Protein AF-A0A7K1SHT7-F1 (afdb_monomer_lite)

Organism: NCBI:txid2682092

Foldseek 3Di:
DDWDDDPVAIKDFDQALQQQFLLLVLQLLVVLQVLVPDPDDPVVSVLVSLLSNCCSGIPDNVRVVPDDSVVSVVVVVSRCNLLPPDPLQPADADCAWPRFGFDPDCLPADPVLLVQVVVVVVVCVVVVHADALSVCLLVNCLSRCVCRVVVDHDDDPVSSVVCSVVNRRGRPSNRSNNSVSRVVVSVVNDPPPDDDDDHDQQDQDDDDPSCRSPSRRHDPDDDDDPPVPPPPPDDDDDD

Structure (mmCIF, N/CA/C/O backbone):
data_AF-A0A7K1SHT7-F1
#
_entry.id   AF-A0A7K1SHT7-F1
#
loop_
_atom_site.group_PDB
_atom_site.id
_atom_site.type_symbol
_atom_site.label_atom_id
_atom_site.label_alt_id
_atom_site.label_comp_id
_atom_site.label_asym_id
_atom_site.label_entity_id
_atom_site.label_seq_id
_atom_site.pdbx_PDB_ins_code
_atom_site.Cartn_x
_atom_site.Cartn_y
_atom_site.Cartn_z
_atom_site.occupancy
_atom_site.B_iso_or_equiv
_atom_site.auth_seq_id
_atom_site.auth_comp_id
_atom_site.auth_asym_id
_atom_site.auth_atom_id
_atom_site.pdbx_PDB_model_num
ATOM 1 N N . MET A 1 1 ? -17.806 -1.394 3.821 1.00 87.75 1 MET A N 1
ATOM 2 C CA . MET A 1 1 ? -17.525 -0.165 4.584 1.00 87.75 1 MET A CA 1
ATOM 3 C C . MET A 1 1 ? -18.623 0.043 5.608 1.00 87.75 1 MET A C 1
ATOM 5 O O . MET A 1 1 ? -19.800 -0.081 5.277 1.00 87.75 1 MET A O 1
ATOM 9 N N . LEU A 1 2 ? -18.254 0.369 6.844 1.00 85.69 2 LEU A N 1
ATOM 10 C CA . LEU A 1 2 ? -19.170 0.682 7.937 1.00 85.69 2 LEU A CA 1
ATOM 11 C C . LEU A 1 2 ? -19.274 2.200 8.085 1.00 85.69 2 LEU A C 1
ATOM 13 O O . LEU A 1 2 ? -18.271 2.876 8.299 1.00 85.69 2 LEU A O 1
ATOM 17 N N . THR A 1 3 ? -20.488 2.740 7.997 1.00 87.88 3 THR A N 1
ATOM 18 C CA . THR A 1 3 ? -20.747 4.155 8.291 1.00 87.88 3 THR A CA 1
ATOM 19 C C . THR A 1 3 ? -21.108 4.321 9.758 1.00 87.88 3 THR A C 1
ATOM 21 O O . THR A 1 3 ? -22.085 3.738 10.232 1.00 87.88 3 THR A O 1
ATOM 24 N N . ILE A 1 4 ? -20.353 5.153 10.464 1.00 84.25 4 ILE A N 1
ATOM 25 C CA . ILE A 1 4 ? -20.610 5.518 11.854 1.00 84.25 4 ILE A CA 1
ATOM 26 C C . ILE A 1 4 ? -21.258 6.892 11.849 1.00 84.25 4 ILE A C 1
ATOM 28 O O . ILE A 1 4 ? -20.755 7.831 11.230 1.00 84.25 4 ILE A O 1
ATOM 32 N N . LYS A 1 5 ? -22.411 6.984 12.510 1.00 84.06 5 LYS A N 1
ATOM 33 C CA . LYS A 1 5 ? -23.173 8.221 12.660 1.00 84.06 5 LYS A CA 1
ATOM 34 C C . LYS A 1 5 ? -23.336 8.505 14.143 1.00 84.06 5 LYS A C 1
ATOM 36 O O . LYS A 1 5 ? -23.998 7.743 14.846 1.00 84.06 5 LYS A O 1
ATOM 41 N N . THR A 1 6 ? -22.729 9.587 14.599 1.00 78.50 6 THR A N 1
ATOM 42 C CA . THR A 1 6 ? -23.003 10.208 15.894 1.00 78.50 6 THR A CA 1
ATOM 43 C C . THR A 1 6 ? -23.812 11.490 15.652 1.00 78.50 6 THR A C 1
ATOM 45 O O . THR A 1 6 ? -23.960 11.901 14.498 1.00 78.50 6 THR A O 1
ATOM 48 N N . PRO A 1 7 ? -24.391 12.117 16.692 1.00 78.12 7 PRO A N 1
ATOM 49 C CA . PRO A 1 7 ? -25.160 13.353 16.527 1.00 78.12 7 PRO A CA 1
ATOM 50 C C . PRO A 1 7 ? -24.379 14.469 15.820 1.00 78.12 7 PRO A C 1
ATOM 52 O O . PRO A 1 7 ? -24.968 15.232 15.059 1.00 78.12 7 PRO A O 1
ATOM 55 N N . ASP A 1 8 ? -23.062 14.510 16.030 1.00 78.00 8 ASP A N 1
ATOM 56 C CA . ASP A 1 8 ? -22.198 15.601 15.574 1.00 78.00 8 ASP A CA 1
ATOM 57 C C . ASP A 1 8 ? -21.309 15.216 14.380 1.00 78.00 8 ASP A C 1
ATOM 59 O O . ASP A 1 8 ? -20.772 16.090 13.700 1.00 78.00 8 ASP A O 1
ATOM 63 N N . VAL A 1 9 ? -21.147 13.916 14.096 1.00 82.25 9 VAL A N 1
ATOM 64 C CA . VAL A 1 9 ? -20.130 13.428 13.157 1.00 82.25 9 VAL A CA 1
ATOM 65 C C . VAL A 1 9 ? -20.606 12.227 12.342 1.00 82.25 9 VAL A C 1
ATOM 67 O O . VAL A 1 9 ? -21.242 11.301 12.848 1.00 82.25 9 VAL A O 1
ATOM 70 N N . THR A 1 10 ? -20.217 12.194 11.066 1.00 86.19 10 THR A N 1
ATOM 71 C CA . THR A 1 10 ? -20.379 11.021 10.202 1.00 86.19 10 THR A CA 1
ATOM 72 C C . THR A 1 10 ? -19.069 10.670 9.514 1.00 86.19 10 THR A C 1
ATOM 74 O O . THR A 1 10 ? -18.519 11.499 8.794 1.00 86.19 10 THR A O 1
ATOM 77 N N . PHE A 1 11 ? -18.598 9.436 9.679 1.00 87.38 11 PHE A N 1
ATOM 78 C CA . PHE A 1 11 ? -17.410 8.936 8.985 1.00 87.38 11 PHE A CA 1
ATOM 79 C C . PHE A 1 11 ? -17.582 7.469 8.591 1.00 87.38 11 PHE A C 1
ATOM 81 O O . PHE A 1 11 ? -18.504 6.782 9.039 1.00 87.38 11 PHE A O 1
ATOM 88 N N . THR A 1 12 ? -16.707 6.994 7.709 1.00 89.44 12 THR A N 1
ATOM 89 C CA . THR A 1 12 ? -16.695 5.602 7.250 1.00 89.44 12 THR A CA 1
ATOM 90 C C . THR A 1 12 ? -15.396 4.922 7.635 1.00 89.44 12 THR A C 1
ATOM 92 O O . THR A 1 12 ? -14.348 5.564 7.659 1.00 89.44 12 THR A O 1
ATOM 95 N N . VAL A 1 13 ? -15.483 3.631 7.947 1.00 90.38 13 VAL A N 1
ATOM 96 C CA . VAL A 1 13 ? -14.332 2.761 8.203 1.00 90.38 13 VAL A CA 1
ATOM 97 C C . VAL A 1 13 ? -14.434 1.487 7.356 1.00 90.38 13 VAL A C 1
ATOM 99 O O . VAL A 1 13 ? -15.549 1.023 7.080 1.00 90.38 13 VAL A O 1
ATOM 102 N N . PRO A 1 14 ? -13.305 0.898 6.937 1.00 90.81 14 PRO A N 1
ATOM 103 C CA . PRO A 1 14 ? -13.277 -0.401 6.282 1.00 90.81 14 PRO A CA 1
ATOM 104 C C . PRO A 1 14 ? -13.876 -1.502 7.160 1.00 90.81 14 PRO A C 1
ATOM 106 O O . PRO A 1 14 ? -13.732 -1.491 8.382 1.00 90.81 14 PRO A O 1
ATOM 109 N N . THR A 1 15 ? -14.538 -2.468 6.529 1.00 89.75 15 THR A N 1
ATOM 110 C CA . THR A 1 15 ? -15.054 -3.689 7.175 1.00 89.75 15 THR A CA 1
ATOM 111 C C . THR A 1 15 ? -14.266 -4.940 6.806 1.00 89.75 15 THR A C 1
ATOM 113 O O . THR A 1 15 ? -14.398 -5.968 7.469 1.00 89.75 15 THR A O 1
ATOM 116 N N . GLU A 1 16 ? -13.442 -4.856 5.765 1.00 91.88 16 GLU A N 1
ATOM 117 C CA . GLU A 1 16 ? -12.652 -5.958 5.227 1.00 91.88 16 GLU A CA 1
ATOM 118 C C . GLU A 1 16 ? -11.349 -5.453 4.588 1.00 91.88 16 GLU A C 1
ATOM 120 O O . GLU A 1 16 ? -11.219 -4.279 4.248 1.00 91.88 16 GLU A O 1
ATOM 125 N N . TRP A 1 17 ? -10.367 -6.344 4.415 1.00 90.06 17 TRP A N 1
ATOM 126 C CA . TRP A 1 17 ? -9.058 -5.995 3.844 1.00 90.06 17 TRP A CA 1
ATOM 127 C C . TRP A 1 17 ? -9.089 -5.438 2.413 1.00 90.06 17 TRP A C 1
ATOM 129 O O . TRP A 1 17 ? -8.292 -4.539 2.152 1.00 90.06 17 TRP A O 1
ATOM 139 N N . PRO A 1 18 ? -9.975 -5.891 1.502 1.00 92.19 18 PRO A N 1
ATOM 140 C CA . PRO A 1 18 ? -10.111 -5.283 0.175 1.00 92.19 18 PRO A CA 1
ATOM 141 C C . PRO A 1 18 ? -10.493 -3.798 0.184 1.00 92.19 18 PRO A C 1
ATOM 143 O O . PRO A 1 18 ? -10.273 -3.102 -0.799 1.00 92.19 18 PRO A O 1
ATOM 146 N N . GLU A 1 19 ? -11.038 -3.288 1.288 1.00 92.94 19 GLU A N 1
ATOM 147 C CA . GLU A 1 19 ? -11.398 -1.873 1.431 1.00 92.94 19 GLU A CA 1
ATOM 148 C C . GLU A 1 19 ? -10.259 -1.020 2.007 1.00 92.94 19 GLU A C 1
ATOM 150 O O . GLU A 1 19 ? -10.340 0.207 1.991 1.00 92.94 19 GLU A O 1
ATOM 155 N N . VAL A 1 20 ? -9.205 -1.648 2.539 1.00 91.31 20 VAL A N 1
ATOM 156 C CA . VAL A 1 20 ? -8.051 -0.942 3.103 1.00 91.31 20 VAL A CA 1
ATOM 157 C C . VAL A 1 20 ? -7.122 -0.525 1.972 1.00 91.31 20 VAL A C 1
ATOM 159 O O . VAL A 1 20 ? -6.635 -1.361 1.210 1.00 91.31 20 VAL A O 1
ATOM 162 N N . THR A 1 21 ? -6.833 0.768 1.886 1.00 94.31 21 THR A N 1
ATOM 163 C CA . THR A 1 21 ? -5.900 1.295 0.883 1.00 94.31 21 THR A CA 1
ATOM 164 C C . THR A 1 21 ? -4.445 1.005 1.252 1.00 94.31 21 THR A C 1
ATOM 166 O O . THR A 1 21 ? -4.096 0.832 2.426 1.00 94.31 21 THR A O 1
ATOM 169 N N . LEU A 1 22 ? -3.562 0.986 0.252 1.00 92.56 22 LEU A N 1
ATOM 170 C CA . LEU A 1 22 ? -2.128 0.792 0.449 1.00 92.56 22 LEU A CA 1
ATOM 171 C C . LEU A 1 22 ? -1.538 1.858 1.383 1.00 92.56 22 LEU A C 1
ATOM 173 O O . LEU A 1 22 ? -0.749 1.528 2.267 1.00 92.56 22 LEU A O 1
ATOM 177 N N . LYS A 1 23 ? -1.964 3.117 1.241 1.00 92.94 23 LYS A N 1
ATOM 178 C CA . LYS A 1 23 ? -1.559 4.204 2.139 1.00 92.94 23 LYS A CA 1
ATOM 179 C C . LYS A 1 23 ? -1.935 3.930 3.586 1.00 92.94 23 LYS A C 1
ATOM 181 O O . LYS A 1 23 ? -1.079 3.992 4.463 1.00 92.94 23 LYS A O 1
ATOM 186 N N . GLN A 1 24 ? -3.199 3.582 3.829 1.00 91.44 24 GLN A N 1
ATOM 187 C CA . GLN A 1 24 ? -3.679 3.272 5.174 1.00 91.44 24 GLN A CA 1
ATOM 188 C C . GLN A 1 24 ? -2.896 2.107 5.781 1.00 91.44 24 GLN A C 1
ATOM 190 O O . GLN A 1 24 ? -2.515 2.152 6.947 1.00 91.44 24 GLN A O 1
ATOM 195 N N . PHE A 1 25 ? -2.589 1.082 4.985 1.00 89.62 25 PHE A N 1
ATOM 196 C CA . PHE A 1 25 ? -1.751 -0.027 5.426 1.00 89.62 25 PHE A CA 1
ATOM 197 C C . PHE A 1 25 ? -0.333 0.421 5.826 1.00 89.62 25 PHE A C 1
ATOM 199 O O . PHE A 1 25 ? 0.152 0.049 6.899 1.00 89.62 25 PHE A O 1
ATOM 206 N N . ILE A 1 26 ? 0.328 1.241 5.003 1.00 87.56 26 ILE A N 1
ATOM 207 C CA . ILE A 1 26 ? 1.676 1.760 5.286 1.00 87.56 26 ILE A CA 1
ATOM 208 C C . ILE A 1 26 ? 1.662 2.633 6.548 1.00 87.56 26 ILE A C 1
ATOM 210 O O . ILE A 1 26 ? 2.491 2.438 7.443 1.00 87.56 26 ILE A O 1
ATOM 214 N N . ASP A 1 27 ? 0.683 3.527 6.677 1.00 86.56 27 ASP A N 1
ATOM 215 C CA . ASP A 1 27 ? 0.527 4.405 7.835 1.00 86.56 27 ASP A CA 1
ATOM 216 C C . ASP A 1 27 ? 0.304 3.611 9.127 1.00 86.56 27 ASP A C 1
ATOM 218 O O . ASP A 1 27 ? 0.967 3.882 10.134 1.00 86.56 27 ASP A O 1
ATOM 222 N N . LEU A 1 28 ? -0.546 2.578 9.096 1.00 83.94 28 LEU A N 1
ATOM 223 C CA . LEU A 1 28 ? -0.736 1.672 10.231 1.00 83.94 28 LEU A CA 1
ATOM 224 C C . LEU A 1 28 ? 0.572 0.979 10.628 1.00 83.94 28 LEU A C 1
ATOM 226 O O . LEU A 1 28 ? 0.912 0.957 11.812 1.00 83.94 28 LEU A O 1
ATOM 230 N N . SER A 1 29 ? 1.326 0.463 9.651 1.00 77.75 29 SER A N 1
ATOM 231 C CA . SER A 1 29 ? 2.584 -0.255 9.901 1.00 77.75 29 SER A CA 1
ATOM 232 C C . SER A 1 29 ? 3.662 0.639 10.533 1.00 77.75 29 SER A C 1
ATOM 234 O O . SER A 1 29 ? 4.384 0.226 11.447 1.00 77.75 29 SER A O 1
ATOM 236 N N . SER A 1 30 ? 3.743 1.900 10.098 1.00 76.75 30 SER A N 1
ATOM 237 C CA . SER A 1 30 ? 4.719 2.861 10.612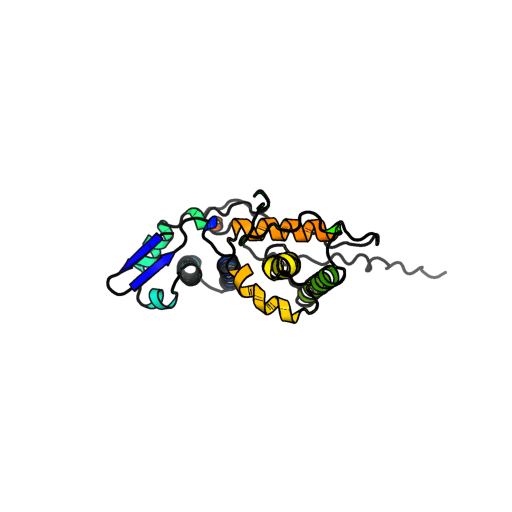 1.00 76.75 30 SER A CA 1
ATOM 238 C C . SER A 1 30 ? 4.382 3.309 12.039 1.00 76.75 30 SER A C 1
ATOM 240 O O . SER A 1 30 ? 5.268 3.409 12.894 1.00 76.75 30 SER A O 1
ATOM 242 N N . ARG A 1 31 ? 3.094 3.537 12.331 1.00 77.25 31 ARG A N 1
ATOM 243 C CA . ARG A 1 31 ? 2.607 3.948 13.655 1.00 77.25 31 ARG A CA 1
ATOM 244 C C . ARG A 1 31 ? 2.699 2.810 14.670 1.00 77.25 31 ARG A C 1
ATOM 246 O O . ARG A 1 31 ? 3.155 3.037 15.793 1.00 77.25 31 ARG A O 1
ATOM 253 N N . SER A 1 32 ? 2.389 1.574 14.266 1.00 70.81 32 SER A N 1
ATOM 254 C CA . SER A 1 32 ? 2.533 0.403 15.139 1.00 70.81 32 SER A CA 1
ATOM 255 C C . SER A 1 32 ? 3.988 0.167 15.547 1.00 70.81 32 SER A C 1
ATOM 257 O O . SER A 1 32 ? 4.258 -0.125 16.712 1.00 70.81 32 SER A O 1
ATOM 259 N N . ALA A 1 33 ? 4.945 0.350 14.629 1.00 67.06 33 ALA A N 1
ATOM 260 C CA . ALA A 1 33 ? 6.369 0.220 14.941 1.00 67.06 33 ALA A CA 1
ATOM 261 C C . ALA A 1 33 ? 6.837 1.248 15.990 1.00 67.06 33 ALA A C 1
ATOM 263 O O . ALA A 1 33 ? 7.633 0.911 16.867 1.00 67.06 33 ALA A O 1
ATOM 264 N N . LYS A 1 34 ? 6.310 2.480 15.947 1.00 68.31 34 LYS A N 1
ATOM 265 C CA . LYS A 1 34 ? 6.619 3.533 16.930 1.00 68.31 34 LYS A CA 1
ATOM 266 C C . LYS A 1 34 ? 6.070 3.206 18.320 1.00 68.31 34 LYS A C 1
ATOM 268 O O . LYS A 1 34 ? 6.790 3.370 19.300 1.00 68.31 34 LYS A O 1
ATOM 273 N N . LEU A 1 35 ? 4.837 2.699 18.408 1.00 66.50 35 LEU A N 1
ATOM 274 C CA . LEU A 1 35 ? 4.224 2.317 19.687 1.00 66.50 35 LEU A CA 1
ATOM 275 C C . LEU A 1 35 ? 4.957 1.162 20.377 1.00 66.50 35 LEU A C 1
ATOM 277 O O . LEU A 1 35 ? 5.130 1.188 21.592 1.00 66.50 35 LEU A O 1
ATOM 281 N N . VAL A 1 36 ? 5.430 0.166 19.624 1.00 64.69 36 VAL A N 1
ATOM 282 C CA . VAL A 1 36 ? 6.189 -0.968 20.188 1.00 64.69 36 VAL A CA 1
ATOM 283 C C . VAL A 1 36 ? 7.509 -0.523 20.829 1.00 64.69 36 VAL A C 1
ATOM 285 O O . VAL A 1 36 ? 8.000 -1.188 21.738 1.00 64.69 36 VAL A O 1
ATOM 288 N N . ASN A 1 37 ? 8.068 0.602 20.383 1.00 62.75 37 ASN A N 1
ATOM 289 C CA . ASN A 1 37 ? 9.301 1.171 20.923 1.00 62.75 37 ASN A CA 1
ATOM 290 C C . ASN A 1 37 ? 9.060 2.175 22.068 1.00 62.75 37 ASN A C 1
ATOM 292 O O . ASN A 1 37 ? 10.014 2.802 22.519 1.00 62.75 37 ASN A O 1
ATOM 296 N N . SER A 1 38 ? 7.812 2.355 22.514 1.00 65.62 38 SER A N 1
ATOM 297 C CA . SER A 1 38 ? 7.454 3.281 23.596 1.00 65.62 38 SER A CA 1
ATOM 298 C C . SER A 1 38 ? 7.356 2.577 24.956 1.00 65.62 38 SER A C 1
ATOM 300 O O . SER A 1 38 ? 6.915 1.431 25.029 1.00 65.62 38 SER A O 1
ATOM 302 N N . ASP A 1 39 ? 7.711 3.279 26.038 1.00 65.38 39 ASP A N 1
ATOM 303 C CA . ASP A 1 39 ? 7.693 2.783 27.432 1.00 65.38 39 ASP A CA 1
ATOM 304 C C . ASP A 1 39 ? 6.273 2.671 28.038 1.00 65.38 39 ASP A C 1
ATOM 306 O O . ASP A 1 39 ? 6.065 2.855 29.238 1.00 65.38 39 ASP A O 1
ATOM 310 N N . LEU A 1 40 ? 5.253 2.414 27.217 1.00 68.06 40 LEU A N 1
ATOM 311 C CA . LEU A 1 40 ? 3.864 2.345 27.668 1.00 68.06 40 LEU A CA 1
ATOM 312 C C . LEU A 1 40 ? 3.550 1.002 28.348 1.00 68.06 40 LEU A C 1
ATOM 314 O O . LEU A 1 40 ? 4.036 -0.058 27.956 1.00 68.06 40 LEU A O 1
ATOM 318 N N . ASN A 1 41 ? 2.658 1.033 29.341 1.00 71.00 41 ASN A N 1
ATOM 319 C CA . ASN A 1 41 ? 2.126 -0.183 29.962 1.00 71.00 41 ASN A CA 1
ATOM 320 C C . ASN A 1 41 ? 1.203 -0.943 28.989 1.00 71.00 41 ASN A C 1
ATOM 322 O O . ASN A 1 41 ? 0.519 -0.332 28.170 1.00 71.00 41 ASN A O 1
ATOM 326 N N . GLU A 1 42 ? 1.099 -2.272 29.111 1.00 64.81 42 GLU A N 1
ATOM 327 C CA . GLU A 1 42 ? 0.346 -3.132 28.171 1.00 64.81 42 GLU A CA 1
ATOM 328 C C . GLU A 1 42 ? -1.117 -2.707 27.938 1.00 64.81 42 GLU A C 1
ATOM 330 O O . GLU A 1 42 ? -1.632 -2.827 26.827 1.00 64.81 42 GLU A O 1
ATOM 335 N N . THR A 1 43 ? -1.794 -2.194 28.968 1.00 64.94 43 THR A N 1
ATOM 336 C CA . THR A 1 43 ? -3.173 -1.690 28.865 1.00 64.94 43 THR A CA 1
ATOM 337 C C . THR A 1 43 ? -3.259 -0.376 28.088 1.00 64.94 43 THR A C 1
ATOM 339 O O . THR A 1 43 ? -4.183 -0.194 27.300 1.00 64.94 43 THR A O 1
ATOM 342 N N . GLN A 1 44 ? -2.270 0.504 28.252 1.00 66.12 44 GLN A N 1
ATOM 343 C CA . GLN A 1 44 ? -2.169 1.779 27.535 1.00 66.12 44 GLN A CA 1
ATOM 344 C C . GLN A 1 44 ? -1.759 1.576 26.073 1.00 66.12 44 GLN A C 1
ATOM 346 O O . GLN A 1 44 ? -2.235 2.295 25.197 1.00 66.12 44 GLN A O 1
ATOM 351 N N . ILE A 1 45 ? -0.932 0.562 25.795 1.00 66.50 45 ILE A N 1
ATOM 352 C CA . ILE A 1 45 ? -0.581 0.158 24.426 1.00 66.50 45 ILE A CA 1
ATOM 353 C C . ILE A 1 45 ? -1.842 -0.271 23.668 1.00 66.50 45 ILE A C 1
ATOM 355 O O . ILE A 1 45 ? -2.036 0.137 22.526 1.00 66.50 45 ILE A O 1
ATOM 359 N N . GLY A 1 46 ? -2.720 -1.053 24.308 1.00 66.75 46 GLY A N 1
ATOM 360 C CA . GLY A 1 46 ? -3.971 -1.511 23.701 1.00 66.75 46 GLY A CA 1
ATOM 361 C C . GLY A 1 46 ? -4.892 -0.360 23.291 1.00 66.75 46 GLY A C 1
ATOM 362 O O . GLY A 1 46 ? -5.315 -0.301 22.139 1.00 66.75 46 GLY A O 1
ATOM 363 N N . SER A 1 47 ? -5.164 0.580 24.200 1.00 69.06 47 SER A N 1
ATOM 364 C CA . SER A 1 47 ? -6.039 1.727 23.914 1.00 69.06 47 SER A CA 1
ATOM 365 C C . SER A 1 47 ? -5.427 2.710 22.910 1.00 69.06 47 SER A C 1
ATOM 367 O O . SER A 1 47 ? -6.120 3.192 22.019 1.00 69.06 47 SER A O 1
ATOM 369 N N . ALA A 1 48 ? -4.121 2.984 23.007 1.00 71.12 48 ALA A N 1
ATOM 370 C CA . ALA A 1 48 ? -3.434 3.869 22.066 1.00 71.12 48 ALA A CA 1
ATOM 371 C C . ALA A 1 48 ? -3.429 3.286 20.648 1.00 71.12 48 ALA A C 1
ATOM 373 O O . ALA A 1 48 ? -3.639 4.007 19.673 1.00 71.12 48 ALA A O 1
ATOM 374 N N . TYR A 1 49 ? -3.238 1.971 20.536 1.00 74.69 49 TYR A N 1
ATOM 375 C CA . TYR A 1 49 ? -3.253 1.285 19.256 1.00 74.69 49 TYR A CA 1
ATOM 376 C C . TYR A 1 49 ? -4.635 1.331 18.589 1.00 74.69 49 TYR A C 1
ATOM 378 O O . TYR A 1 49 ? -4.747 1.654 17.408 1.00 74.69 49 TYR A O 1
ATOM 386 N N . LYS A 1 50 ? -5.690 1.077 19.368 1.00 78.06 50 LYS A N 1
ATOM 387 C CA . LYS A 1 50 ? -7.086 1.177 18.932 1.00 78.06 50 LYS A CA 1
ATOM 388 C C . LYS A 1 50 ? -7.401 2.539 18.299 1.00 78.06 50 LYS A C 1
ATOM 390 O O . LYS A 1 50 ? -7.869 2.609 17.163 1.00 78.06 50 LYS A O 1
ATOM 395 N N . ARG A 1 51 ? -7.061 3.618 19.005 1.00 79.44 51 ARG A N 1
ATOM 396 C CA . ARG A 1 51 ? -7.283 4.988 18.533 1.00 79.44 51 ARG A CA 1
ATOM 397 C C . ARG A 1 51 ? -6.490 5.304 17.265 1.00 79.44 51 ARG A C 1
ATOM 399 O O . ARG A 1 51 ? -7.054 5.820 16.308 1.00 79.44 51 ARG A O 1
ATOM 406 N N . GLN A 1 52 ? -5.211 4.927 17.214 1.00 82.31 52 GLN A N 1
ATOM 407 C CA . GLN A 1 52 ? -4.389 5.123 16.015 1.00 82.31 52 GLN A CA 1
ATOM 408 C C . GLN A 1 52 ? -4.916 4.351 14.805 1.00 82.31 52 GLN A C 1
ATOM 410 O O . GLN A 1 52 ? -4.842 4.857 13.687 1.00 82.31 52 GLN A O 1
ATOM 415 N N . ALA A 1 53 ? -5.443 3.142 15.015 1.00 83.06 53 ALA A N 1
ATOM 416 C CA . ALA A 1 53 ? -6.032 2.364 13.939 1.00 83.06 53 ALA A CA 1
ATOM 417 C C . ALA A 1 53 ? -7.251 3.078 13.345 1.00 83.06 53 ALA A C 1
ATOM 419 O O . ALA A 1 53 ? -7.352 3.201 12.127 1.00 83.06 53 ALA A O 1
ATOM 420 N N . LEU A 1 54 ? -8.129 3.617 14.196 1.00 85.19 54 LEU A N 1
ATOM 421 C CA . LEU A 1 54 ? -9.269 4.420 13.756 1.00 85.19 54 LEU A CA 1
ATOM 422 C C . LEU A 1 54 ? -8.837 5.696 13.033 1.00 85.19 54 LEU A C 1
ATOM 424 O O . LEU A 1 54 ? -9.386 5.987 11.979 1.00 85.19 54 LEU A O 1
ATOM 428 N N . GLU A 1 55 ? -7.837 6.421 13.540 1.00 87.38 55 GLU A N 1
ATOM 429 C CA . GLU A 1 55 ? -7.328 7.646 12.901 1.00 87.38 55 GLU A CA 1
ATOM 430 C C . GLU A 1 55 ? -6.834 7.429 11.472 1.00 87.38 55 GLU A C 1
ATOM 432 O O . GLU A 1 55 ? -6.955 8.325 10.641 1.00 87.38 55 GLU A O 1
ATOM 437 N N . VAL A 1 56 ? -6.262 6.259 11.185 1.00 87.12 56 VAL A N 1
ATOM 438 C CA . VAL A 1 56 ? -5.779 5.928 9.840 1.00 87.12 56 VAL A CA 1
ATOM 439 C C . VAL A 1 56 ? -6.906 5.388 8.958 1.00 87.12 56 VAL A C 1
ATOM 441 O O . VAL A 1 56 ? -6.971 5.693 7.769 1.00 87.12 56 VAL A O 1
ATOM 444 N N . LEU A 1 57 ? -7.791 4.565 9.519 1.00 87.75 57 LEU A N 1
ATOM 445 C CA . LEU A 1 57 ? -8.831 3.871 8.760 1.00 87.75 57 LEU A CA 1
ATOM 446 C C . LEU A 1 57 ? -10.071 4.729 8.498 1.00 87.75 57 LEU A C 1
ATOM 448 O O . LEU A 1 57 ? -10.792 4.469 7.535 1.00 87.75 57 LEU A O 1
ATOM 452 N N . ALA A 1 58 ? -10.337 5.729 9.335 1.00 86.94 58 ALA A N 1
ATOM 453 C CA . ALA A 1 58 ? -11.468 6.623 9.157 1.00 86.94 58 ALA A CA 1
ATOM 454 C C . ALA A 1 58 ? -11.292 7.502 7.916 1.00 86.94 58 ALA A C 1
ATOM 456 O O . ALA A 1 58 ? -10.219 8.039 7.651 1.00 86.94 58 ALA A O 1
ATOM 457 N N . SER A 1 59 ? -12.389 7.708 7.188 1.00 84.94 59 SER A N 1
ATOM 458 C CA . SER A 1 59 ? -12.429 8.655 6.069 1.00 84.94 59 SER A CA 1
ATOM 459 C C . SER A 1 59 ? -12.170 10.106 6.491 1.00 84.94 59 SER A C 1
ATOM 461 O O . SER A 1 59 ? -11.732 10.908 5.674 1.00 84.94 59 SER A O 1
ATOM 463 N N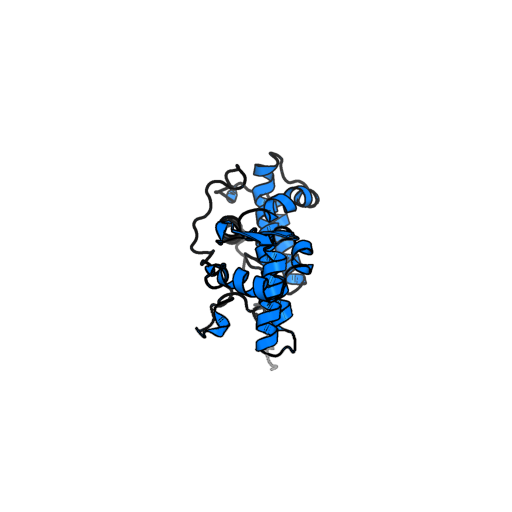 . ASP A 1 60 ? -12.464 10.446 7.749 1.00 83.50 60 ASP A N 1
ATOM 464 C CA . ASP A 1 60 ? -12.165 11.743 8.353 1.00 83.50 60 ASP A CA 1
ATOM 465 C C . ASP A 1 60 ? -11.545 11.521 9.740 1.00 83.50 60 ASP A C 1
ATOM 467 O O . ASP A 1 60 ? -12.180 10.977 10.644 1.00 83.50 60 ASP A O 1
ATOM 471 N N . ALA A 1 61 ? -10.285 11.924 9.901 1.00 79.88 61 ALA A N 1
ATOM 472 C CA . ALA A 1 61 ? -9.569 11.807 11.167 1.00 79.88 61 ALA A CA 1
ATOM 473 C C . ALA A 1 61 ? -9.968 12.903 12.172 1.00 79.88 61 ALA A C 1
ATOM 475 O O . ALA A 1 61 ? -9.908 12.681 13.379 1.00 79.88 61 ALA A O 1
ATOM 476 N N . ASN A 1 62 ? -10.407 14.076 11.703 1.00 80.69 62 ASN A N 1
ATOM 477 C CA . ASN A 1 62 ? -10.790 15.190 12.579 1.00 80.69 62 ASN A CA 1
ATOM 478 C C . ASN A 1 62 ? -12.130 14.917 13.265 1.00 80.69 62 ASN A C 1
ATOM 480 O O . ASN A 1 62 ? -12.324 15.260 14.431 1.00 80.69 62 ASN A O 1
ATOM 484 N N . ALA A 1 63 ? -13.017 14.230 12.551 1.00 77.56 63 ALA A N 1
ATOM 485 C CA . ALA A 1 63 ? -14.249 13.645 13.057 1.00 77.56 63 ALA A CA 1
ATOM 486 C C . ALA A 1 63 ? -14.043 12.841 14.359 1.00 77.56 63 ALA A C 1
ATOM 488 O O . ALA A 1 63 ? -14.852 12.942 15.281 1.00 77.56 63 ALA A O 1
ATOM 489 N N . LEU A 1 64 ? -12.934 12.104 14.486 1.00 74.38 64 LEU A N 1
ATOM 490 C CA . LEU A 1 64 ? -12.642 11.277 15.664 1.00 74.38 64 LEU A CA 1
ATOM 491 C C . LEU A 1 64 ? -12.333 12.085 16.930 1.00 74.38 64 LEU A C 1
ATOM 493 O O . LEU A 1 64 ? -12.481 11.562 18.030 1.00 74.38 64 LEU A O 1
ATOM 497 N N . ILE A 1 65 ? -11.954 13.363 16.816 1.00 77.19 65 ILE A N 1
ATOM 498 C CA . ILE A 1 65 ? -11.697 14.229 17.982 1.00 77.19 65 ILE A CA 1
ATOM 499 C C . ILE A 1 65 ? -12.971 14.399 18.823 1.00 77.19 65 ILE A C 1
ATOM 501 O O . ILE A 1 65 ? -12.896 14.534 20.043 1.00 77.19 65 ILE A O 1
ATOM 505 N N . GLN A 1 66 ? -14.134 14.376 18.171 1.00 73.88 66 GLN A N 1
ATOM 506 C CA . GLN A 1 66 ? -15.440 14.585 18.798 1.00 73.88 66 GLN A CA 1
ATOM 507 C C . GLN A 1 66 ? -16.112 13.270 19.227 1.00 73.88 66 GLN A C 1
ATOM 509 O O . GLN A 1 66 ? -17.157 13.288 19.877 1.00 73.88 66 GLN A O 1
ATOM 514 N N . VAL A 1 67 ? -15.533 12.118 18.876 1.00 73.56 67 VAL A N 1
ATOM 515 C CA . VAL A 1 67 ? -16.086 10.803 19.212 1.00 73.56 67 VAL A CA 1
ATOM 516 C C . VAL A 1 67 ? -15.760 10.461 20.669 1.00 73.56 67 VAL A C 1
ATOM 518 O O . VAL A 1 67 ? -14.627 10.590 21.128 1.00 73.56 67 VAL A O 1
ATOM 521 N N . MET A 1 68 ? -16.771 10.022 21.423 1.00 69.50 68 MET A N 1
ATOM 522 C CA . MET A 1 68 ? -16.593 9.569 22.806 1.00 69.50 68 MET A CA 1
ATOM 523 C C . MET A 1 68 ? -15.851 8.225 22.856 1.00 69.50 68 MET A C 1
ATOM 525 O O . MET A 1 68 ? -16.141 7.334 22.061 1.00 69.50 68 MET A O 1
ATOM 529 N N . ALA A 1 69 ? -14.988 8.033 23.861 1.00 68.88 69 ALA A N 1
ATOM 530 C CA . ALA A 1 69 ? -14.145 6.837 24.013 1.00 68.88 69 ALA A CA 1
ATOM 531 C C . ALA A 1 69 ? -14.904 5.490 23.946 1.00 68.88 69 ALA A C 1
ATOM 533 O O . ALA A 1 69 ? -14.369 4.515 23.434 1.00 68.88 69 ALA A O 1
ATOM 534 N N . GLY A 1 70 ? -16.165 5.425 24.396 1.00 68.00 70 GLY A N 1
ATOM 535 C CA . GLY A 1 70 ? -16.970 4.194 24.310 1.00 68.00 70 GLY A CA 1
ATOM 536 C C . GLY A 1 70 ? -17.376 3.799 22.882 1.00 68.00 70 GLY A C 1
ATOM 537 O O . GLY A 1 70 ? -17.502 2.618 22.583 1.00 68.00 70 GLY A O 1
ATOM 538 N N . ILE A 1 71 ? -17.527 4.772 21.978 1.00 76.94 71 ILE A N 1
ATOM 539 C CA . ILE A 1 71 ? -17.883 4.520 20.572 1.00 76.94 71 ILE A CA 1
ATOM 540 C C . ILE A 1 71 ? -16.662 4.007 19.798 1.00 76.94 71 ILE A C 1
ATOM 542 O O . ILE A 1 71 ? -16.811 3.216 18.865 1.00 76.94 71 ILE A O 1
ATOM 546 N N . GLU A 1 72 ? -15.453 4.426 20.187 1.00 76.25 72 GLU A N 1
ATOM 547 C CA . GLU A 1 72 ? -14.199 3.923 19.611 1.00 76.25 72 GLU A CA 1
ATOM 548 C C . GLU A 1 72 ? -14.067 2.408 19.838 1.00 76.25 72 GLU A C 1
ATOM 550 O O . GLU A 1 72 ? -13.793 1.665 18.89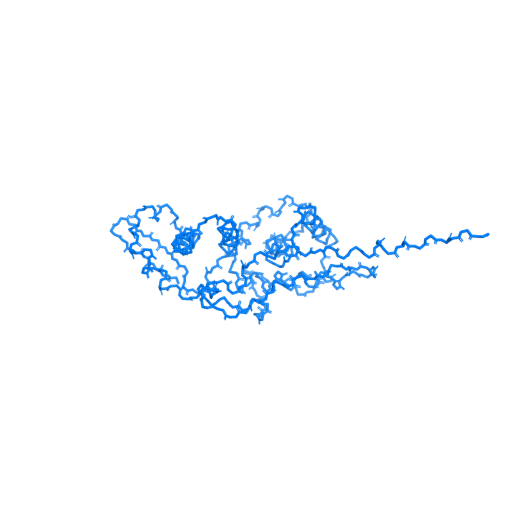4 1.00 76.25 72 GLU A O 1
ATOM 555 N N . ASP A 1 73 ? -14.334 1.942 21.063 1.00 76.38 73 ASP A N 1
ATOM 556 C CA . ASP A 1 73 ? -14.285 0.519 21.410 1.00 76.38 73 ASP A CA 1
ATOM 557 C C . ASP A 1 73 ? -15.330 -0.298 20.635 1.00 76.38 73 ASP A C 1
ATOM 559 O O . ASP A 1 73 ? -14.966 -1.274 19.973 1.00 76.38 73 ASP A O 1
ATOM 563 N N . ASP A 1 74 ? -16.590 0.150 20.616 1.00 81.00 74 ASP A N 1
ATOM 564 C CA . ASP A 1 74 ? -17.672 -0.504 19.864 1.00 81.00 74 ASP A CA 1
ATOM 565 C C . ASP A 1 74 ? -17.377 -0.583 18.359 1.00 81.00 74 ASP A C 1
ATOM 567 O O . ASP A 1 74 ? -17.736 -1.549 17.679 1.00 81.00 74 ASP A O 1
ATOM 571 N N . THR A 1 75 ? -16.733 0.450 17.813 1.00 80.88 75 THR A N 1
ATOM 572 C CA . THR A 1 75 ? -16.360 0.499 16.397 1.00 80.88 75 THR A CA 1
ATOM 573 C C . THR A 1 75 ? -15.280 -0.526 16.081 1.00 80.88 75 THR A C 1
ATOM 575 O O . THR A 1 75 ? -15.346 -1.214 15.064 1.00 80.88 75 THR A O 1
ATOM 578 N N . ILE A 1 76 ? -14.286 -0.650 16.953 1.00 80.00 76 ILE A N 1
ATOM 579 C CA . ILE A 1 76 ? -13.166 -1.571 16.767 1.00 80.00 76 ILE A CA 1
ATOM 580 C C . ILE A 1 76 ? -13.603 -3.020 16.909 1.00 80.00 76 ILE A C 1
ATOM 582 O O . ILE A 1 76 ? -13.151 -3.868 16.138 1.00 80.00 76 ILE A O 1
ATOM 586 N N . ASP A 1 77 ? -14.536 -3.301 17.813 1.00 80.31 77 ASP A N 1
ATOM 587 C CA . ASP A 1 77 ? -15.123 -4.633 17.950 1.00 80.31 77 ASP A CA 1
ATOM 588 C C . ASP A 1 77 ? -15.897 -5.054 16.684 1.00 80.31 77 ASP A C 1
ATOM 590 O O . ASP A 1 77 ? -15.990 -6.242 16.367 1.00 80.31 77 ASP A O 1
ATOM 594 N N . ARG A 1 78 ? -16.377 -4.086 15.890 1.00 82.06 78 ARG A N 1
ATOM 595 C CA . ARG A 1 78 ? -16.982 -4.309 14.563 1.00 82.06 78 ARG A CA 1
ATOM 596 C C . ARG A 1 78 ? -15.969 -4.428 13.421 1.00 82.06 78 ARG A C 1
ATOM 598 O O . ARG A 1 78 ? -16.382 -4.659 12.286 1.00 82.06 78 ARG A O 1
ATOM 605 N N . MET A 1 79 ? -14.667 -4.330 13.695 1.00 80.50 79 MET A N 1
ATOM 606 C CA . MET A 1 79 ? -13.581 -4.496 12.719 1.00 80.50 79 MET A CA 1
ATOM 607 C C . MET A 1 79 ? -12.729 -5.748 13.007 1.00 80.50 79 MET A C 1
ATOM 609 O O . MET A 1 79 ? -11.504 -5.660 13.142 1.00 80.50 79 MET A O 1
ATOM 613 N N . PRO A 1 80 ? -13.331 -6.955 13.072 1.00 81.69 80 PRO A N 1
ATOM 614 C CA . PRO A 1 80 ? -12.596 -8.175 13.400 1.00 81.69 80 PRO A CA 1
ATOM 615 C C . PRO A 1 80 ? -11.532 -8.526 12.351 1.00 81.69 80 PRO A C 1
ATOM 617 O O . PRO A 1 80 ? -10.554 -9.199 12.684 1.00 81.69 80 PRO A O 1
ATOM 620 N N . PHE A 1 81 ? -11.678 -8.051 11.108 1.00 82.44 81 PHE A N 1
ATOM 621 C CA . PHE A 1 81 ? -10.735 -8.307 10.016 1.00 82.44 81 PHE A CA 1
ATOM 622 C C . PHE A 1 81 ? -9.311 -7.827 10.339 1.00 82.44 81 PHE A C 1
ATOM 624 O O . PHE A 1 81 ? -8.350 -8.484 9.943 1.00 82.44 81 PHE A O 1
ATOM 631 N N . LEU A 1 82 ? -9.155 -6.758 11.130 1.00 77.88 82 LEU A N 1
ATOM 632 C CA . LEU A 1 82 ? -7.843 -6.255 11.553 1.00 77.88 82 LEU A CA 1
ATOM 633 C C . LEU A 1 82 ? -7.048 -7.299 12.344 1.00 77.88 82 LEU A C 1
ATOM 635 O O . LEU A 1 82 ? -5.826 -7.341 12.260 1.00 77.88 82 LEU A O 1
ATOM 639 N N . SER A 1 83 ? -7.738 -8.184 13.069 1.00 74.94 83 SER A N 1
ATOM 640 C CA . SER A 1 83 ? -7.109 -9.272 13.824 1.00 74.94 83 SER A CA 1
ATOM 641 C C . SER A 1 83 ? -6.722 -10.488 12.975 1.00 74.94 83 SER A C 1
ATOM 643 O O . SER A 1 83 ? -6.065 -11.407 13.465 1.00 74.94 83 SER A O 1
ATOM 645 N N . GLN A 1 84 ? -7.140 -10.524 11.710 1.00 78.06 84 GLN A N 1
ATOM 646 C CA . GLN A 1 84 ? -6.923 -11.644 10.798 1.00 78.06 84 GLN A CA 1
ATOM 647 C C . GLN A 1 84 ? -6.435 -11.120 9.440 1.00 78.06 84 GLN A C 1
ATOM 649 O O . GLN A 1 84 ? -7.189 -11.146 8.466 1.00 78.06 84 GLN A O 1
ATOM 654 N N . PRO A 1 85 ? -5.189 -10.612 9.354 1.00 78.75 85 PRO A N 1
ATOM 655 C CA . PRO A 1 85 ? -4.611 -10.229 8.074 1.00 78.75 85 PRO A CA 1
ATOM 656 C C . PRO A 1 85 ? -4.508 -11.448 7.149 1.00 78.75 85 PRO A C 1
ATOM 658 O O . PRO A 1 85 ? -4.022 -12.496 7.594 1.00 78.75 85 PRO A O 1
ATOM 661 N N . PRO A 1 86 ? -4.933 -11.341 5.876 1.00 82.38 86 PRO A N 1
ATOM 662 C CA . PRO A 1 86 ? -4.700 -12.392 4.904 1.00 82.38 86 PRO A CA 1
ATOM 663 C C . PRO A 1 86 ? -3.197 -12.542 4.672 1.00 82.38 86 PRO A C 1
ATOM 665 O O . PRO A 1 86 ? -2.414 -11.601 4.836 1.00 82.38 86 PRO A O 1
ATOM 668 N N . ASP A 1 87 ? -2.783 -13.733 4.254 1.00 83.69 87 ASP A N 1
ATOM 669 C CA . ASP A 1 87 ? -1.444 -13.897 3.712 1.00 83.69 87 ASP A CA 1
ATOM 670 C C . ASP A 1 87 ? -1.407 -13.272 2.313 1.00 83.69 87 ASP A C 1
ATOM 672 O O . ASP A 1 87 ? -1.780 -13.907 1.327 1.00 83.69 87 ASP A O 1
ATOM 676 N N . PHE A 1 88 ? -0.976 -12.011 2.238 1.00 83.06 88 PHE A N 1
ATOM 677 C CA . PHE A 1 88 ? -0.909 -11.246 0.992 1.00 83.06 88 PHE A CA 1
ATOM 678 C C . PHE A 1 88 ? -0.074 -11.935 -0.095 1.00 83.06 88 PHE A C 1
ATOM 680 O O . PHE A 1 88 ? -0.297 -11.692 -1.272 1.00 83.06 88 PHE A O 1
ATOM 687 N N . LEU A 1 89 ? 0.863 -12.815 0.270 1.00 81.81 89 LEU A N 1
ATOM 688 C CA . LEU A 1 89 ? 1.678 -13.549 -0.701 1.00 81.81 89 LEU A CA 1
ATOM 689 C C . LEU A 1 89 ? 0.931 -14.727 -1.333 1.00 81.81 89 LEU A C 1
ATOM 691 O O . LEU A 1 89 ? 1.276 -15.154 -2.431 1.00 81.81 89 LEU A O 1
ATOM 695 N N . SER A 1 90 ? -0.073 -15.253 -0.632 1.00 85.75 90 SER A N 1
ATOM 696 C CA . SER A 1 90 ? -0.930 -16.337 -1.119 1.00 85.75 90 SER A CA 1
ATOM 697 C C . SER A 1 90 ? -2.067 -15.844 -2.017 1.00 85.75 90 SER A C 1
ATOM 699 O O . SER A 1 90 ? -2.716 -16.649 -2.685 1.00 85.75 90 SER A O 1
ATOM 701 N N . LEU A 1 91 ? -2.320 -14.531 -2.029 1.00 87.31 91 LEU A N 1
ATOM 702 C CA . LEU A 1 91 ? -3.351 -13.931 -2.863 1.00 87.31 91 LEU A CA 1
ATOM 703 C C . LEU A 1 91 ? -2.927 -13.946 -4.341 1.00 87.31 91 LEU A C 1
ATOM 705 O O . LEU A 1 91 ? -1.745 -13.768 -4.652 1.00 87.31 91 LEU A O 1
ATOM 709 N N . PRO A 1 92 ? -3.880 -14.137 -5.268 1.00 88.62 92 PRO A N 1
ATOM 710 C CA . PRO A 1 92 ? -3.589 -14.074 -6.691 1.00 88.62 92 PRO A CA 1
ATOM 711 C C . PRO A 1 92 ? -3.176 -12.655 -7.098 1.00 88.62 92 PRO A C 1
ATOM 713 O O . PRO A 1 92 ? -3.681 -11.664 -6.571 1.00 88.62 92 PRO A O 1
ATOM 716 N N . VAL A 1 93 ? -2.274 -12.561 -8.075 1.00 88.62 93 VAL A N 1
ATOM 717 C CA . VAL A 1 93 ? -1.935 -11.283 -8.710 1.00 88.62 93 VAL A CA 1
ATOM 718 C C . VAL A 1 93 ? -3.159 -10.800 -9.500 1.00 88.62 93 VAL A C 1
ATOM 720 O O . VAL A 1 93 ? -3.702 -11.585 -10.282 1.00 88.62 93 VAL A O 1
ATOM 723 N N . PRO A 1 94 ? -3.613 -9.547 -9.321 1.00 89.31 94 PRO A N 1
ATOM 724 C CA . PRO A 1 94 ? -4.791 -9.042 -10.015 1.00 89.31 94 PRO A CA 1
ATOM 725 C C . PRO A 1 94 ? -4.561 -8.968 -11.531 1.00 89.31 94 PRO A C 1
ATOM 727 O O . PRO A 1 94 ? -3.508 -8.529 -11.996 1.00 89.31 94 PRO A O 1
ATOM 730 N N . GLU A 1 95 ? -5.570 -9.358 -12.314 1.00 88.56 95 GLU A N 1
ATOM 731 C CA . GLU A 1 95 ? -5.529 -9.247 -13.781 1.00 88.56 95 GLU A CA 1
ATOM 732 C C . GLU A 1 95 ? -5.694 -7.803 -14.270 1.00 88.56 95 GLU A C 1
ATOM 734 O O . GLU A 1 95 ? -5.214 -7.448 -15.348 1.00 88.56 95 GLU A O 1
ATOM 739 N N . VAL A 1 96 ? -6.398 -6.979 -13.493 1.00 88.50 96 VAL A N 1
ATOM 740 C CA . VAL A 1 96 ? -6.669 -5.568 -13.771 1.00 88.50 96 VAL A CA 1
ATOM 741 C C . VAL A 1 96 ? -6.531 -4.797 -12.467 1.00 88.50 96 VAL A C 1
ATOM 743 O O . VAL A 1 96 ? -7.068 -5.218 -11.449 1.00 88.50 96 VAL A O 1
ATOM 746 N N . ILE A 1 97 ? -5.839 -3.662 -12.508 1.00 87.75 97 ILE A N 1
ATOM 747 C CA . ILE A 1 97 ? -5.671 -2.754 -11.375 1.00 87.75 97 ILE A CA 1
ATOM 748 C C . ILE A 1 97 ? -5.884 -1.320 -11.858 1.00 87.75 97 ILE A C 1
ATOM 750 O O . ILE A 1 97 ? -5.348 -0.939 -12.894 1.00 87.75 97 ILE A O 1
ATOM 754 N N . ALA A 1 98 ? -6.727 -0.539 -11.177 1.00 82.50 98 ALA A N 1
ATOM 755 C CA . ALA A 1 98 ? -7.103 0.820 -11.605 1.00 82.50 98 ALA A CA 1
ATOM 756 C C . ALA A 1 98 ? -7.509 0.941 -13.097 1.00 82.50 98 ALA A C 1
ATOM 758 O O . ALA A 1 98 ? -7.212 1.932 -13.760 1.00 82.50 98 ALA A O 1
ATOM 759 N N . GLY A 1 99 ? -8.176 -0.083 -13.643 1.00 84.69 99 GLY A N 1
ATOM 760 C CA . GLY A 1 99 ? -8.615 -0.111 -15.043 1.00 84.69 99 GLY A CA 1
ATOM 761 C C . GLY A 1 99 ? -7.529 -0.467 -16.066 1.00 84.69 99 GLY A C 1
ATOM 762 O O . GLY A 1 99 ? -7.828 -0.508 -17.258 1.00 84.69 99 GLY A O 1
ATOM 763 N N . VAL A 1 100 ? -6.301 -0.774 -15.634 1.00 87.25 100 VAL A N 1
ATOM 764 C CA . VAL A 1 100 ? -5.197 -1.185 -16.514 1.00 87.25 100 VAL A CA 1
ATOM 765 C C . VAL A 1 100 ? -4.747 -2.615 -16.234 1.00 87.25 100 VAL A C 1
ATOM 767 O O . VAL A 1 100 ? -4.804 -3.096 -15.104 1.00 87.25 100 VAL A O 1
ATOM 770 N N . LYS A 1 101 ? -4.284 -3.314 -17.273 1.00 88.62 101 LYS A N 1
ATOM 771 C CA . LYS A 1 101 ? -3.665 -4.635 -17.117 1.00 88.62 101 LYS A CA 1
ATOM 772 C C . LYS A 1 101 ? -2.198 -4.450 -16.726 1.00 88.62 101 LYS A C 1
ATOM 774 O O . LYS A 1 101 ? -1.469 -3.810 -17.489 1.00 88.62 101 LYS A O 1
ATOM 779 N N . PRO A 1 102 ? -1.747 -4.979 -15.577 1.00 85.38 102 PRO A N 1
ATOM 780 C CA . PRO A 1 102 ? -0.349 -4.880 -15.200 1.00 85.38 102 PRO A CA 1
ATOM 781 C C . PRO A 1 102 ? 0.527 -5.669 -16.188 1.00 85.38 102 PRO A C 1
ATOM 783 O O . PRO A 1 102 ? 0.088 -6.691 -16.729 1.00 85.38 102 PRO A O 1
ATOM 786 N N . PRO A 1 103 ? 1.773 -5.230 -16.434 1.00 82.75 103 PRO A N 1
ATOM 787 C CA . PRO A 1 103 ? 2.697 -5.966 -17.286 1.00 82.75 103 PRO A CA 1
ATOM 788 C C . PRO A 1 103 ? 3.005 -7.342 -16.679 1.00 82.75 103 PRO A C 1
ATOM 790 O O . PRO A 1 103 ? 3.583 -7.440 -15.601 1.00 82.75 103 PRO A O 1
ATOM 793 N N . GLN A 1 104 ? 2.639 -8.416 -17.381 1.00 78.38 104 GLN A N 1
ATOM 794 C CA . GLN A 1 104 ? 2.927 -9.788 -16.942 1.00 78.38 104 GLN A CA 1
ATOM 795 C C . GLN A 1 104 ? 4.367 -10.207 -17.278 1.00 78.38 104 GLN A C 1
ATOM 797 O O . GLN A 1 104 ? 4.982 -10.982 -16.550 1.00 78.38 104 GLN A O 1
ATOM 802 N N . GLU A 1 105 ? 4.935 -9.654 -18.351 1.00 73.12 105 GLU A N 1
ATOM 803 C CA . GLU A 1 105 ? 6.287 -9.961 -18.818 1.00 73.12 105 GLU A CA 1
ATOM 804 C C . GLU A 1 105 ? 7.249 -8.801 -18.525 1.00 73.12 105 GLU A C 1
ATOM 806 O O . GLU A 1 105 ? 7.366 -7.848 -19.296 1.00 73.12 105 GLU A O 1
ATOM 811 N N . LEU A 1 106 ? 8.004 -8.898 -17.425 1.00 67.88 106 LEU A N 1
ATOM 812 C CA . LEU A 1 106 ? 9.011 -7.884 -17.068 1.00 67.88 106 LEU A CA 1
ATOM 813 C C . LEU A 1 106 ? 10.234 -7.857 -18.000 1.00 67.88 106 LEU A C 1
ATOM 815 O O . LEU A 1 106 ? 11.064 -6.950 -17.919 1.00 67.88 106 LEU A O 1
ATOM 819 N N . GLY A 1 107 ? 10.355 -8.833 -18.905 1.00 61.00 107 GLY A N 1
ATOM 820 C CA . GLY A 1 107 ? 11.373 -8.831 -19.958 1.00 61.00 107 GLY A CA 1
ATOM 821 C C . GLY A 1 107 ? 11.228 -7.658 -20.934 1.00 61.00 107 GLY A C 1
ATOM 822 O O . GLY A 1 107 ? 12.220 -7.239 -21.522 1.00 61.00 107 GLY A O 1
ATOM 823 N N . MET A 1 108 ? 10.022 -7.092 -21.048 1.00 63.34 108 MET A N 1
ATOM 824 C CA . MET A 1 108 ? 9.708 -5.960 -21.928 1.00 63.34 108 MET A CA 1
ATOM 825 C C . MET A 1 108 ? 9.840 -4.593 -21.237 1.00 63.34 108 MET A C 1
ATOM 827 O O . MET A 1 108 ? 9.579 -3.561 -21.857 1.00 63.34 108 MET A O 1
ATOM 831 N N . CYS A 1 109 ? 10.235 -4.559 -19.959 1.00 73.06 109 CYS A N 1
ATOM 832 C CA . CYS A 1 109 ? 10.434 -3.308 -19.231 1.00 73.06 109 CYS A CA 1
ATOM 833 C C . CYS A 1 109 ? 11.616 -2.515 -19.786 1.00 73.06 109 CYS A C 1
ATOM 835 O O . CYS A 1 109 ? 12.633 -3.076 -20.207 1.00 73.06 109 CYS A O 1
ATOM 837 N N . THR A 1 110 ? 11.499 -1.187 -19.757 1.00 79.38 110 THR A N 1
ATOM 838 C CA . THR A 1 110 ? 12.585 -0.324 -20.215 1.00 79.38 110 THR A CA 1
ATOM 839 C C . THR A 1 110 ? 13.772 -0.425 -19.263 1.00 79.38 110 THR A C 1
ATOM 841 O O . THR A 1 110 ? 13.637 -0.659 -18.060 1.00 79.38 110 THR A O 1
ATOM 844 N N . LEU A 1 111 ? 14.969 -0.224 -19.806 1.00 81.50 111 LEU A N 1
ATOM 845 C CA . LEU A 1 111 ? 16.195 -0.214 -19.015 1.00 81.50 111 LEU A CA 1
ATOM 846 C C . LEU A 1 111 ? 16.166 0.887 -17.939 1.00 81.50 111 LEU A C 1
ATOM 848 O O . LEU A 1 111 ? 16.634 0.663 -16.829 1.00 81.50 111 LEU A O 1
ATOM 852 N N . PHE A 1 112 ? 15.510 2.017 -18.232 1.00 83.25 112 PHE A N 1
ATOM 853 C CA . PHE A 1 112 ? 15.280 3.086 -17.261 1.00 83.25 112 PHE A CA 1
ATOM 854 C C . PHE A 1 112 ? 14.441 2.619 -16.065 1.00 83.25 112 PHE A C 1
ATOM 856 O O . PHE A 1 112 ? 14.857 2.826 -14.936 1.00 83.25 112 PHE A O 1
ATOM 863 N N . GLN A 1 113 ? 13.328 1.903 -16.284 1.00 86.19 113 GLN A N 1
ATOM 864 C CA . GLN A 1 113 ? 12.517 1.357 -15.184 1.00 86.19 113 GLN A CA 1
ATOM 865 C C . GLN A 1 113 ? 13.338 0.451 -14.258 1.00 86.19 113 GLN A C 1
ATOM 867 O O . GLN A 1 113 ? 13.186 0.510 -13.041 1.00 86.19 113 GLN A O 1
ATOM 872 N N . LYS A 1 114 ? 14.236 -0.366 -14.821 1.00 85.12 114 LYS A N 1
ATOM 873 C CA . LYS A 1 114 ? 15.126 -1.223 -14.025 1.00 85.12 114 LYS A CA 1
ATOM 874 C C . LYS A 1 114 ? 16.094 -0.394 -13.182 1.00 85.12 114 LYS A C 1
ATOM 876 O O . LYS A 1 114 ? 16.182 -0.633 -11.984 1.00 85.12 114 LYS A O 1
ATOM 881 N N . TRP A 1 115 ? 16.742 0.603 -13.784 1.00 86.81 115 TRP A N 1
ATOM 882 C CA . TRP A 1 115 ? 17.638 1.517 -13.072 1.00 86.81 115 TRP A CA 1
ATOM 883 C C . TRP A 1 115 ? 16.933 2.300 -11.966 1.00 86.81 115 TRP A C 1
ATOM 885 O O . TRP A 1 115 ? 17.467 2.410 -10.871 1.00 86.81 115 TRP A O 1
ATOM 895 N N . THR A 1 116 ? 15.710 2.775 -12.198 1.00 89.06 116 THR A N 1
ATOM 896 C CA . THR A 1 116 ? 14.941 3.466 -11.156 1.00 89.06 116 THR A CA 1
ATOM 897 C C . THR A 1 116 ? 14.623 2.538 -9.978 1.00 89.06 116 THR A C 1
ATOM 899 O O . THR A 1 116 ? 14.662 2.965 -8.828 1.00 89.06 116 THR A O 1
ATOM 902 N N . VAL A 1 117 ? 14.340 1.254 -10.230 1.00 89.00 117 VAL A N 1
ATOM 903 C CA . VAL A 1 117 ? 14.160 0.266 -9.150 1.00 89.00 117 VAL A CA 1
ATOM 904 C C . VAL A 1 117 ? 15.474 0.008 -8.407 1.00 89.00 117 VAL A C 1
ATOM 906 O O . VAL A 1 117 ? 15.449 -0.052 -7.180 1.00 89.00 117 VAL A O 1
ATOM 909 N N . ASP A 1 118 ? 16.603 -0.106 -9.114 1.00 86.06 118 ASP A N 1
ATOM 910 C CA . ASP A 1 118 ? 17.937 -0.225 -8.504 1.00 86.06 118 ASP A CA 1
ATOM 911 C C . ASP A 1 118 ? 18.240 0.952 -7.566 1.00 86.06 118 ASP A C 1
ATOM 913 O O . ASP A 1 118 ? 18.696 0.745 -6.442 1.00 86.06 118 ASP A O 1
ATOM 917 N N . GLU A 1 119 ? 17.948 2.181 -7.996 1.00 87.94 119 GLU A N 1
ATOM 918 C CA . GLU A 1 119 ? 18.112 3.384 -7.173 1.00 87.94 119 GLU A CA 1
ATOM 919 C C . GLU A 1 119 ? 17.301 3.296 -5.877 1.00 87.94 119 GLU A C 1
ATOM 921 O O . GLU A 1 119 ? 17.871 3.457 -4.802 1.00 87.94 119 GLU A O 1
ATOM 926 N N . PHE A 1 120 ? 16.012 2.947 -5.947 1.00 88.75 120 PHE A N 1
ATOM 927 C CA . PHE A 1 120 ? 15.181 2.790 -4.746 1.00 88.75 120 PHE A CA 1
ATOM 928 C C . PHE A 1 120 ? 15.686 1.687 -3.804 1.00 88.75 120 PHE A C 1
ATOM 930 O O . PHE A 1 120 ? 15.617 1.825 -2.584 1.00 88.75 120 PHE A O 1
ATOM 937 N N . VAL A 1 121 ? 16.192 0.578 -4.352 1.00 84.81 121 VAL A N 1
ATOM 938 C CA . VAL A 1 121 ? 16.772 -0.509 -3.548 1.00 84.81 121 VAL A CA 1
ATOM 939 C C . VAL A 1 121 ? 18.035 -0.038 -2.827 1.00 84.81 121 VAL A C 1
ATOM 941 O O . VAL A 1 121 ? 18.213 -0.361 -1.652 1.00 84.81 121 VAL A O 1
ATOM 944 N N . ASN A 1 122 ? 18.892 0.720 -3.512 1.00 82.44 122 ASN A N 1
ATOM 945 C CA . ASN A 1 122 ? 20.117 1.264 -2.932 1.00 82.44 122 ASN A CA 1
ATOM 946 C C . ASN A 1 122 ? 19.816 2.330 -1.872 1.00 82.44 122 ASN A C 1
ATOM 948 O O . ASN A 1 122 ? 20.406 2.279 -0.802 1.00 82.44 122 ASN A O 1
ATOM 952 N N . GLU A 1 123 ? 18.841 3.210 -2.105 1.00 84.94 123 GLU A N 1
ATOM 953 C CA . GLU A 1 123 ? 18.399 4.203 -1.115 1.00 84.94 123 GLU A CA 1
ATOM 954 C C . GLU A 1 123 ? 17.905 3.545 0.176 1.00 84.94 123 GLU A C 1
ATOM 956 O O . GLU A 1 123 ? 18.340 3.907 1.266 1.00 84.94 123 GLU A O 1
ATOM 961 N N . LEU A 1 124 ? 17.061 2.511 0.073 1.00 80.06 124 LEU A N 1
ATOM 962 C CA . LEU A 1 124 ? 16.625 1.767 1.258 1.00 80.06 124 LEU A CA 1
ATOM 963 C C . LEU A 1 124 ? 17.788 1.060 1.961 1.00 80.06 124 LEU A C 1
ATOM 965 O O . LEU A 1 124 ? 17.779 0.938 3.186 1.00 80.06 124 LEU A O 1
ATOM 969 N N . ALA A 1 125 ? 18.775 0.575 1.206 1.00 76.25 125 ALA A N 1
ATOM 970 C CA . ALA A 1 125 ? 19.963 -0.041 1.780 1.00 76.25 125 ALA A CA 1
ATOM 971 C C . ALA A 1 125 ? 20.834 0.983 2.528 1.00 76.25 125 ALA A C 1
ATOM 973 O O . ALA A 1 125 ? 21.331 0.663 3.611 1.00 76.25 125 ALA A O 1
ATOM 974 N N . ASP A 1 126 ? 20.977 2.191 1.982 1.00 79.75 126 ASP A N 1
ATOM 975 C CA . ASP A 1 126 ? 21.704 3.307 2.591 1.00 79.75 126 ASP A CA 1
ATOM 976 C C . ASP A 1 126 ? 21.008 3.808 3.868 1.00 79.75 126 ASP A C 1
ATOM 978 O O . ASP A 1 126 ? 21.674 4.149 4.844 1.00 79.75 126 ASP A O 1
ATOM 982 N N . GLU A 1 127 ? 19.673 3.766 3.910 1.00 80.00 127 GLU A N 1
ATOM 983 C CA . GLU A 1 127 ? 18.861 4.070 5.099 1.00 80.00 127 GLU A CA 1
ATOM 984 C C . GLU A 1 127 ? 18.806 2.923 6.131 1.00 80.00 127 GLU A C 1
ATOM 986 O O . GLU A 1 127 ? 18.088 3.008 7.129 1.00 80.00 127 GLU A O 1
ATOM 991 N N . GLU A 1 128 ? 19.547 1.832 5.909 1.00 74.94 128 GLU A N 1
ATOM 992 C CA . GLU A 1 128 ? 19.522 0.605 6.721 1.00 74.94 128 GLU A CA 1
ATOM 993 C C . GLU A 1 128 ? 18.123 -0.041 6.846 1.00 74.94 128 GLU A C 1
ATOM 995 O O . GLU A 1 128 ? 17.865 -0.859 7.739 1.00 74.94 128 GLU A O 1
ATOM 1000 N N . LEU A 1 129 ? 17.209 0.279 5.926 1.00 70.25 129 LEU A N 1
ATOM 1001 C CA . LEU A 1 129 ? 15.868 -0.284 5.873 1.00 70.25 129 LEU A CA 1
ATOM 1002 C C . LEU A 1 129 ? 15.870 -1.628 5.140 1.00 70.25 129 LEU A C 1
ATOM 1004 O O . LEU A 1 129 ? 16.579 -1.868 4.162 1.00 70.25 129 LEU A O 1
ATOM 1008 N N . SER A 1 130 ? 15.026 -2.552 5.600 1.00 73.50 130 SER A N 1
ATOM 1009 C CA . SER A 1 130 ? 14.864 -3.827 4.906 1.00 73.50 130 SER A CA 1
ATOM 1010 C C . SER A 1 130 ? 14.111 -3.629 3.588 1.00 73.50 130 SER A C 1
ATOM 1012 O O . SER A 1 130 ? 12.962 -3.178 3.593 1.00 73.50 130 SER A O 1
ATOM 1014 N N . VAL A 1 131 ? 14.716 -4.055 2.481 1.00 75.94 131 VAL A N 1
ATOM 1015 C CA . VAL A 1 131 ? 14.065 -4.122 1.168 1.00 75.94 131 VAL A CA 1
ATOM 1016 C C . VAL A 1 131 ? 13.055 -5.270 1.175 1.00 75.94 131 VAL A C 1
ATOM 1018 O O . VAL A 1 131 ? 13.424 -6.446 1.121 1.00 75.94 131 VAL A O 1
ATOM 1021 N N . ASN A 1 132 ? 11.771 -4.937 1.271 1.00 81.44 132 ASN A N 1
ATOM 1022 C CA . ASN A 1 132 ? 10.679 -5.901 1.244 1.00 81.44 132 ASN A CA 1
ATOM 1023 C C . ASN A 1 132 ? 9.521 -5.369 0.381 1.00 81.44 132 ASN A C 1
ATOM 1025 O O . ASN A 1 132 ? 9.480 -4.196 0.020 1.00 81.44 132 ASN A O 1
ATOM 1029 N N . TYR A 1 133 ? 8.577 -6.242 0.024 1.00 81.56 133 TYR A N 1
ATOM 1030 C CA . TYR A 1 133 ? 7.452 -5.864 -0.837 1.00 81.56 133 TYR A CA 1
ATOM 1031 C C . TYR A 1 133 ? 6.502 -4.847 -0.188 1.00 81.56 133 TYR A C 1
ATOM 1033 O O . TYR A 1 133 ? 5.745 -4.219 -0.911 1.00 81.56 133 TYR A O 1
ATOM 1041 N N . MET A 1 134 ? 6.529 -4.680 1.140 1.00 84.56 134 MET A N 1
ATOM 1042 C CA . MET A 1 134 ? 5.711 -3.693 1.853 1.00 84.56 134 MET A CA 1
ATOM 1043 C C . MET A 1 134 ? 6.347 -2.299 1.794 1.00 84.56 134 MET A C 1
ATOM 1045 O O . MET A 1 134 ? 5.649 -1.325 1.540 1.00 84.56 134 MET A O 1
ATOM 1049 N N . THR A 1 135 ? 7.667 -2.202 1.986 1.00 83.56 135 THR A N 1
ATOM 1050 C CA . THR A 1 135 ? 8.429 -0.945 1.942 1.00 83.56 135 THR A CA 1
ATOM 1051 C C . THR A 1 135 ? 8.590 -0.441 0.517 1.00 83.56 135 THR A C 1
ATOM 1053 O O . THR A 1 135 ? 8.481 0.752 0.268 1.00 83.56 135 THR A O 1
ATOM 1056 N N . MET A 1 136 ? 8.776 -1.356 -0.434 1.00 87.44 136 MET A N 1
ATOM 1057 C CA . MET A 1 136 ? 8.932 -1.024 -1.849 1.00 87.44 136 MET A CA 1
ATOM 1058 C C . MET A 1 136 ? 7.612 -0.953 -2.625 1.00 87.44 136 MET A C 1
ATOM 1060 O O . MET A 1 136 ? 7.652 -0.643 -3.813 1.00 87.44 136 MET A O 1
ATOM 1064 N N . ALA A 1 137 ? 6.462 -1.253 -2.003 1.00 90.69 137 ALA A N 1
ATOM 1065 C CA . ALA A 1 137 ? 5.179 -1.394 -2.701 1.00 90.69 137 ALA A CA 1
ATOM 1066 C C . ALA A 1 137 ? 4.876 -0.195 -3.603 1.00 90.69 137 ALA A C 1
ATOM 1068 O O . ALA A 1 137 ? 4.710 -0.356 -4.809 1.00 90.69 137 ALA A O 1
ATOM 1069 N N . VAL A 1 138 ? 4.860 1.007 -3.023 1.00 93.75 138 VAL A N 1
ATOM 1070 C CA . VAL A 1 138 ? 4.530 2.243 -3.741 1.00 93.75 138 VAL A CA 1
ATOM 1071 C C . VAL A 1 138 ? 5.544 2.497 -4.852 1.00 93.75 138 VAL A C 1
ATOM 1073 O O . VAL A 1 138 ? 5.154 2.639 -6.005 1.00 93.75 138 VAL A O 1
ATOM 1076 N N . SER A 1 139 ? 6.842 2.469 -4.543 1.00 92.88 139 SER A N 1
ATOM 1077 C CA . SER A 1 139 ? 7.904 2.769 -5.510 1.00 92.88 139 SER A CA 1
ATOM 1078 C C . SER A 1 139 ? 7.907 1.807 -6.702 1.00 92.88 139 SER A C 1
ATOM 1080 O O . SER A 1 139 ? 7.961 2.239 -7.852 1.00 92.88 139 SER A O 1
ATOM 1082 N N . ILE A 1 140 ? 7.802 0.500 -6.448 1.00 92.50 140 ILE A N 1
ATOM 1083 C CA . ILE A 1 140 ? 7.817 -0.533 -7.494 1.00 92.50 140 ILE A CA 1
ATOM 1084 C C . ILE A 1 140 ? 6.562 -0.458 -8.354 1.00 92.50 140 ILE A C 1
ATOM 1086 O O . ILE A 1 140 ? 6.661 -0.491 -9.581 1.00 92.50 140 ILE A O 1
ATOM 1090 N N . LEU A 1 141 ? 5.387 -0.352 -7.729 1.00 93.94 141 LEU A N 1
ATOM 1091 C CA . LEU A 1 141 ? 4.133 -0.236 -8.465 1.00 93.94 141 LEU A CA 1
ATOM 1092 C C . LEU A 1 141 ? 4.122 1.032 -9.312 1.00 93.94 141 LEU A C 1
ATOM 1094 O O . LEU A 1 141 ? 3.760 0.952 -10.481 1.00 93.94 141 LEU A O 1
ATOM 1098 N N . SER A 1 142 ? 4.594 2.162 -8.780 1.00 94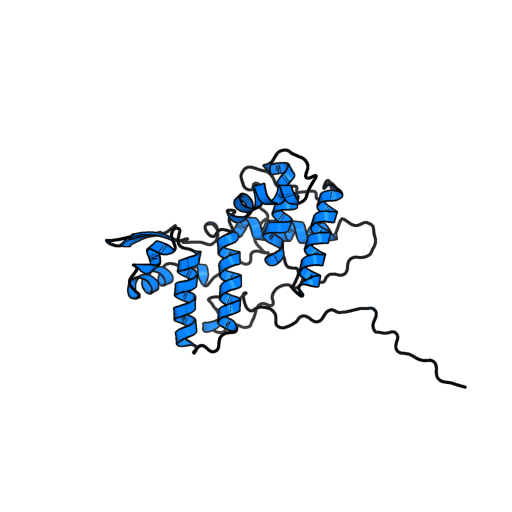.31 142 SER A N 1
ATOM 1099 C CA . SER A 1 142 ? 4.701 3.401 -9.544 1.00 94.31 142 SER A CA 1
ATOM 1100 C C . SER A 1 142 ? 5.570 3.211 -10.788 1.00 94.31 142 SER A C 1
ATOM 1102 O O . SER A 1 142 ? 5.131 3.510 -11.892 1.00 94.31 142 SER A O 1
ATOM 1104 N N . VAL A 1 143 ? 6.765 2.629 -10.665 1.00 93.12 143 VAL A N 1
ATOM 1105 C CA . VAL A 1 143 ? 7.662 2.440 -11.819 1.00 93.12 143 VAL A CA 1
ATOM 1106 C C . VAL A 1 143 ? 7.051 1.540 -12.900 1.00 93.12 143 VAL A C 1
ATOM 1108 O O . VAL A 1 143 ? 7.125 1.863 -14.091 1.00 93.12 143 VAL A O 1
ATOM 1111 N N . TYR A 1 144 ? 6.458 0.408 -12.513 1.00 91.38 144 TYR A N 1
ATOM 1112 C CA . TYR A 1 144 ? 5.961 -0.577 -13.478 1.00 91.38 144 TYR A CA 1
ATOM 1113 C C . TYR A 1 144 ? 4.571 -0.255 -14.030 1.00 91.38 144 TYR A C 1
ATOM 1115 O O . TYR A 1 144 ? 4.293 -0.594 -15.181 1.00 91.38 144 TYR A O 1
ATOM 1123 N N . LEU A 1 145 ? 3.712 0.413 -13.257 1.00 92.06 145 LEU A N 1
ATOM 1124 C CA . LEU A 1 145 ? 2.371 0.797 -13.699 1.00 92.06 145 LEU A CA 1
ATOM 1125 C C . LEU A 1 145 ? 2.336 2.156 -14.401 1.00 92.06 145 LEU A C 1
ATOM 1127 O O . LEU A 1 145 ? 1.394 2.387 -15.158 1.00 92.06 145 LEU A O 1
ATOM 1131 N N . TYR A 1 146 ? 3.352 3.018 -14.238 1.00 92.94 146 TYR A N 1
ATOM 1132 C CA . TYR A 1 146 ? 3.394 4.338 -14.885 1.00 92.94 146 TYR A CA 1
ATOM 1133 C C . TYR A 1 146 ? 3.063 4.290 -16.384 1.00 92.94 146 TYR A C 1
ATOM 1135 O O . TYR A 1 146 ? 2.156 5.015 -16.802 1.00 92.94 146 TYR A O 1
ATOM 1143 N N . PRO A 1 147 ? 3.680 3.413 -17.206 1.00 90.31 147 PRO A N 1
ATOM 1144 C CA . PRO A 1 147 ? 3.397 3.424 -18.635 1.00 90.31 147 PRO A CA 1
ATOM 1145 C C . PRO A 1 147 ? 1.984 2.991 -18.999 1.00 90.31 147 PRO A C 1
ATOM 1147 O O . PRO A 1 147 ? 1.451 3.448 -20.006 1.00 90.31 147 PRO A O 1
ATOM 1150 N N . ALA A 1 148 ? 1.382 2.127 -18.183 1.00 89.88 148 ALA A N 1
ATOM 1151 C CA . ALA A 1 148 ? 0.021 1.662 -18.392 1.00 89.88 148 ALA A CA 1
ATOM 1152 C C . ALA A 1 148 ? -1.006 2.720 -17.962 1.00 89.88 148 ALA A C 1
ATOM 1154 O O . ALA A 1 148 ? -1.994 2.925 -18.658 1.00 89.88 148 ALA A O 1
ATOM 1155 N N . LEU A 1 149 ? -0.762 3.412 -16.845 1.00 90.31 149 LEU A N 1
ATOM 1156 C CA . LEU A 1 149 ? -1.669 4.429 -16.303 1.00 90.31 149 LEU A CA 1
ATOM 1157 C C . LEU A 1 149 ? -1.626 5.734 -17.105 1.00 90.31 149 LEU A C 1
ATOM 1159 O O . LEU A 1 149 ? -2.669 6.288 -17.440 1.00 90.31 149 LEU A O 1
ATOM 1163 N N . MET A 1 150 ? -0.426 6.205 -17.449 1.00 90.44 150 MET A N 1
ATOM 1164 C CA . MET A 1 150 ? -0.231 7.493 -18.126 1.00 90.44 150 MET A CA 1
ATOM 1165 C C . MET A 1 150 ? -0.217 7.378 -19.652 1.00 90.44 150 MET A C 1
ATOM 1167 O O . MET A 1 150 ? -0.167 8.395 -20.341 1.00 90.44 150 MET A O 1
ATOM 1171 N N . ASN A 1 151 ? -0.230 6.156 -20.199 1.00 88.62 151 ASN A N 1
ATOM 1172 C CA . ASN A 1 151 ? -0.006 5.890 -21.626 1.00 88.62 151 ASN A CA 1
ATOM 1173 C C . ASN A 1 151 ? 1.272 6.568 -22.170 1.00 88.62 151 ASN A C 1
ATOM 1175 O O . ASN A 1 151 ? 1.357 6.923 -23.346 1.00 88.62 151 ASN A O 1
ATOM 1179 N N . ALA A 1 152 ? 2.274 6.755 -21.306 1.00 89.00 152 ALA A N 1
ATOM 1180 C CA . ALA A 1 152 ? 3.506 7.481 -21.587 1.00 89.00 152 ALA A CA 1
ATOM 1181 C C . ALA A 1 152 ? 4.717 6.691 -21.086 1.00 89.00 152 ALA A C 1
ATOM 1183 O O . ALA A 1 152 ? 4.650 5.963 -20.102 1.00 89.00 152 ALA A O 1
ATOM 1184 N N . ARG A 1 153 ? 5.863 6.817 -21.754 1.00 87.94 153 ARG A N 1
ATOM 1185 C CA . ARG A 1 153 ? 7.086 6.160 -21.276 1.00 87.94 153 ARG A CA 1
ATOM 1186 C C . ARG A 1 153 ? 7.633 6.918 -20.072 1.00 87.94 153 ARG A C 1
ATOM 1188 O O . ARG A 1 153 ? 7.713 8.140 -20.115 1.00 87.94 153 ARG A O 1
ATOM 1195 N N . LEU A 1 154 ? 8.057 6.180 -19.049 1.00 89.38 154 LEU A N 1
ATOM 1196 C CA . LEU A 1 154 ? 8.788 6.750 -17.924 1.00 89.38 154 LEU A CA 1
ATOM 1197 C C . LEU A 1 154 ? 10.170 7.206 -18.414 1.00 89.38 154 LEU A C 1
ATOM 1199 O O . LEU A 1 154 ? 10.968 6.376 -18.857 1.00 89.38 154 LEU A O 1
ATOM 1203 N N . SER A 1 155 ? 10.419 8.512 -18.365 1.00 87.50 155 SER A N 1
ATOM 1204 C CA . SER A 1 155 ? 11.689 9.130 -18.768 1.00 87.50 155 SER A CA 1
ATOM 1205 C C . SER A 1 155 ? 12.425 9.780 -17.607 1.00 87.50 155 SER A C 1
ATOM 1207 O O . SER A 1 155 ? 13.643 9.907 -17.665 1.00 87.50 155 SER A O 1
ATOM 1209 N N . ASP A 1 156 ? 11.690 10.212 -16.584 1.00 90.19 156 ASP A N 1
ATOM 1210 C CA . ASP A 1 156 ? 12.247 10.850 -15.399 1.00 90.19 156 ASP A CA 1
ATOM 1211 C C . ASP A 1 156 ? 11.548 10.330 -14.138 1.00 90.19 156 ASP A C 1
ATOM 1213 O O . ASP A 1 156 ? 10.361 10.004 -14.145 1.00 90.19 156 ASP A O 1
ATOM 1217 N N . ARG A 1 157 ? 12.290 10.270 -13.035 1.00 89.00 157 ARG A N 1
ATOM 1218 C CA . ARG A 1 157 ? 11.796 9.842 -11.726 1.00 89.00 157 ARG A CA 1
ATOM 1219 C C . ARG A 1 157 ? 10.783 10.827 -11.145 1.00 89.00 157 ARG A C 1
ATOM 1221 O O . ARG A 1 157 ? 9.871 10.400 -10.439 1.00 89.00 157 ARG A O 1
ATOM 1228 N N . SER A 1 158 ? 10.904 12.121 -11.450 1.00 91.31 158 SER A N 1
ATOM 1229 C CA . SER A 1 158 ? 9.967 13.151 -10.969 1.00 91.31 158 SER A CA 1
ATOM 1230 C C . SER A 1 158 ? 8.512 12.864 -11.374 1.00 91.31 158 SER A C 1
ATOM 1232 O O . SER A 1 158 ? 7.593 13.117 -10.593 1.00 91.31 158 SER A O 1
ATOM 1234 N N . GLN A 1 159 ? 8.312 12.222 -12.529 1.00 89.94 159 GLN A N 1
ATOM 1235 C CA . GLN A 1 159 ? 7.004 11.829 -13.062 1.00 89.94 159 GLN A CA 1
ATOM 1236 C C . GLN A 1 159 ? 6.262 10.834 -12.161 1.00 89.94 159 GLN A C 1
ATOM 1238 O O . GLN A 1 159 ? 5.036 10.769 -12.185 1.00 89.94 159 GLN A O 1
ATOM 1243 N N . LEU A 1 160 ? 6.979 10.068 -11.329 1.00 91.25 160 LEU A N 1
ATOM 1244 C CA . LEU A 1 160 ? 6.352 9.106 -10.421 1.00 91.25 160 LEU A CA 1
ATOM 1245 C C . LEU A 1 160 ? 5.468 9.795 -9.376 1.00 91.25 160 LEU A C 1
ATOM 1247 O O . LEU A 1 160 ? 4.486 9.204 -8.937 1.00 91.25 160 LEU A O 1
ATOM 1251 N N . THR A 1 161 ? 5.769 11.051 -9.023 1.00 91.06 161 THR A N 1
ATOM 1252 C CA . THR A 1 161 ? 4.975 11.824 -8.053 1.00 91.06 161 THR A CA 1
ATOM 1253 C C . THR A 1 161 ? 3.530 12.046 -8.506 1.00 91.06 161 THR A C 1
ATOM 1255 O O . THR A 1 161 ? 2.639 12.115 -7.661 1.00 91.06 161 THR A O 1
ATOM 1258 N N . GLU A 1 162 ? 3.282 12.075 -9.819 1.00 90.25 162 GLU A N 1
ATOM 1259 C CA . GLU A 1 162 ? 1.952 12.270 -10.408 1.00 90.25 162 GLU A CA 1
ATOM 1260 C C . GLU A 1 162 ? 1.021 11.083 -10.138 1.00 90.25 162 GLU A C 1
ATOM 1262 O O . GLU A 1 162 ? -0.183 11.260 -9.960 1.00 90.25 162 GLU A O 1
ATOM 1267 N N . ILE A 1 163 ? 1.578 9.871 -10.068 1.00 92.88 163 ILE A N 1
ATOM 1268 C CA . ILE A 1 163 ? 0.807 8.634 -9.899 1.00 92.88 163 ILE A CA 1
ATOM 1269 C C . ILE A 1 163 ? 0.844 8.093 -8.470 1.00 92.88 163 ILE A C 1
ATOM 1271 O O . ILE A 1 163 ? 0.026 7.241 -8.131 1.00 92.88 163 ILE A O 1
ATOM 1275 N N . THR A 1 164 ? 1.744 8.585 -7.611 1.00 93.00 164 THR A N 1
ATOM 1276 C CA . THR A 1 164 ? 1.894 8.100 -6.229 1.00 93.00 164 THR A CA 1
ATOM 1277 C C . THR A 1 164 ? 0.567 8.100 -5.476 1.00 93.00 164 THR A C 1
ATOM 1279 O O . THR A 1 164 ? 0.224 7.095 -4.864 1.00 93.00 164 THR A O 1
ATOM 1282 N N . ALA A 1 165 ? -0.223 9.174 -5.579 1.00 92.31 165 ALA A N 1
ATOM 1283 C CA . ALA A 1 165 ? -1.524 9.262 -4.913 1.00 92.31 165 ALA A CA 1
ATOM 1284 C C . ALA A 1 165 ? -2.531 8.218 -5.433 1.00 92.31 165 ALA A C 1
ATOM 1286 O O . ALA A 1 165 ? -3.319 7.674 -4.660 1.00 92.31 165 ALA A O 1
ATOM 1287 N N . GLN A 1 166 ? -2.489 7.909 -6.733 1.00 93.12 166 GLN A N 1
ATOM 1288 C CA . GLN A 1 166 ? -3.338 6.883 -7.335 1.00 93.12 166 GLN A CA 1
ATOM 1289 C C . GLN A 1 166 ? -2.923 5.480 -6.880 1.00 93.12 166 GLN A C 1
ATOM 1291 O O . GLN A 1 166 ? -3.787 4.666 -6.569 1.00 93.12 166 GLN A O 1
ATOM 1296 N N . ILE A 1 167 ? -1.616 5.210 -6.796 1.00 95.00 167 ILE A N 1
ATOM 1297 C CA . ILE A 1 167 ? -1.072 3.943 -6.288 1.00 95.00 167 ILE A CA 1
ATOM 1298 C C . ILE A 1 167 ? -1.382 3.767 -4.796 1.00 95.00 167 ILE A C 1
ATOM 1300 O O . ILE A 1 167 ? -1.785 2.690 -4.365 1.00 95.00 167 ILE A O 1
ATOM 1304 N N . GLU A 1 168 ? -1.245 4.831 -4.008 1.00 94.69 168 GLU A N 1
ATOM 1305 C CA . GLU A 1 168 ? -1.581 4.873 -2.581 1.00 94.69 168 GLU A CA 1
ATOM 1306 C C . GLU A 1 168 ? -3.052 4.541 -2.301 1.00 94.69 168 GLU A C 1
ATOM 1308 O O . GLU A 1 168 ? -3.358 3.931 -1.274 1.00 94.69 168 GLU A O 1
ATOM 1313 N N . ALA A 1 169 ? -3.950 4.922 -3.212 1.00 94.44 169 ALA A N 1
ATOM 1314 C CA . ALA A 1 169 ? -5.384 4.669 -3.112 1.00 94.44 169 ALA A CA 1
ATOM 1315 C C . ALA A 1 169 ? -5.790 3.232 -3.488 1.00 94.44 169 ALA A C 1
ATOM 1317 O O . ALA A 1 169 ? -6.946 2.860 -3.283 1.00 94.44 169 ALA A O 1
ATOM 1318 N N . LEU A 1 170 ? -4.877 2.419 -4.031 1.00 94.62 170 LEU A N 1
ATOM 1319 C CA . LEU A 1 170 ? -5.184 1.043 -4.421 1.00 94.62 170 LEU A CA 1
ATOM 1320 C C . LEU A 1 170 ? -5.492 0.164 -3.201 1.00 94.62 170 LEU A C 1
ATOM 1322 O O . LEU A 1 170 ? -4.845 0.323 -2.160 1.00 94.62 170 LEU A O 1
ATOM 1326 N N . PRO A 1 171 ? -6.407 -0.814 -3.330 1.00 94.38 171 PRO A N 1
ATOM 1327 C CA . PRO A 1 171 ? -6.610 -1.842 -2.319 1.00 94.38 171 PRO A CA 1
ATOM 1328 C C . PRO A 1 171 ? -5.313 -2.573 -1.980 1.00 94.38 171 PRO A C 1
ATOM 1330 O O . PRO A 1 171 ? -4.594 -3.057 -2.859 1.00 94.38 171 PRO A O 1
ATOM 1333 N N . VAL A 1 172 ? -5.029 -2.727 -0.690 1.00 92.38 172 VAL A N 1
ATOM 1334 C CA . VAL A 1 172 ? -3.827 -3.420 -0.212 1.00 92.38 172 VAL A CA 1
ATOM 1335 C C . VAL A 1 172 ? -3.789 -4.887 -0.656 1.00 92.38 172 VAL A C 1
ATOM 1337 O O . VAL A 1 172 ? -2.717 -5.425 -0.939 1.00 92.38 172 VAL A O 1
ATOM 1340 N N . THR A 1 173 ? -4.957 -5.526 -0.778 1.00 91.69 173 THR A N 1
ATOM 1341 C CA . THR A 1 173 ? -5.096 -6.916 -1.239 1.00 91.69 173 THR A CA 1
ATOM 1342 C C . THR A 1 173 ? -4.735 -7.104 -2.705 1.00 91.69 173 THR A C 1
ATOM 1344 O O . THR A 1 173 ? -4.455 -8.226 -3.098 1.00 91.69 173 THR A O 1
ATOM 1347 N N . GLU A 1 174 ? -4.730 -6.038 -3.503 1.00 93.19 174 GLU A N 1
ATOM 1348 C CA . GLU A 1 174 ? -4.338 -6.062 -4.916 1.00 93.19 174 GLU A CA 1
ATOM 1349 C C . GLU A 1 174 ? -2.909 -5.542 -5.099 1.00 93.19 174 GLU A C 1
ATOM 1351 O O . GLU A 1 174 ? -2.110 -6.120 -5.839 1.00 93.19 174 GLU A O 1
ATOM 1356 N N . ALA A 1 175 ? -2.563 -4.476 -4.374 1.00 93.38 175 ALA A N 1
ATOM 1357 C CA . ALA A 1 175 ? -1.278 -3.807 -4.483 1.00 93.38 175 ALA A CA 1
ATOM 1358 C C . ALA A 1 175 ? -0.110 -4.667 -3.971 1.00 93.38 175 ALA A C 1
ATOM 1360 O O . ALA A 1 175 ? 0.909 -4.785 -4.652 1.00 93.38 175 ALA A O 1
ATOM 1361 N N . LEU A 1 176 ? -0.231 -5.295 -2.794 1.00 91.62 176 LEU A N 1
ATOM 1362 C CA . LEU A 1 176 ? 0.881 -6.053 -2.201 1.00 91.62 176 LEU A CA 1
ATOM 1363 C C . LEU A 1 176 ? 1.260 -7.325 -2.978 1.00 91.62 176 LEU A C 1
ATOM 1365 O O . LEU A 1 176 ? 2.462 -7.529 -3.185 1.00 91.62 176 LEU A O 1
ATOM 1369 N N . PRO A 1 177 ? 0.316 -8.170 -3.444 1.00 91.38 177 PRO A N 1
ATOM 1370 C CA . PRO A 1 177 ? 0.668 -9.328 -4.267 1.00 91.38 177 PRO A CA 1
ATOM 1371 C C . PRO A 1 177 ? 1.343 -8.909 -5.574 1.00 91.38 177 PRO A C 1
ATOM 1373 O O . PRO A 1 177 ? 2.314 -9.535 -6.003 1.00 91.38 177 PRO A O 1
ATOM 1376 N N . LEU A 1 178 ? 0.880 -7.812 -6.182 1.00 91.50 178 LEU A N 1
ATOM 1377 C CA . LEU A 1 178 ? 1.457 -7.278 -7.411 1.00 91.50 178 LEU A CA 1
ATOM 1378 C C . LEU A 1 178 ? 2.864 -6.702 -7.186 1.00 91.50 178 LEU A C 1
ATOM 1380 O O . LEU A 1 178 ? 3.780 -6.981 -7.959 1.00 91.50 178 LEU A O 1
ATOM 1384 N N . ALA A 1 179 ? 3.075 -5.967 -6.093 1.00 91.31 179 ALA A N 1
ATOM 1385 C CA . ALA A 1 179 ? 4.398 -5.486 -5.699 1.00 91.31 179 ALA A CA 1
ATOM 1386 C C . ALA A 1 179 ? 5.371 -6.648 -5.452 1.00 91.31 179 ALA A C 1
ATOM 1388 O O . ALA A 1 179 ? 6.519 -6.615 -5.898 1.00 91.31 179 ALA A O 1
ATOM 1389 N N . HIS A 1 180 ? 4.905 -7.707 -4.784 1.00 88.81 180 HIS A N 1
ATOM 1390 C CA . HIS A 1 180 ? 5.684 -8.922 -4.573 1.00 88.81 180 HIS A CA 1
ATOM 1391 C C . HIS A 1 180 ? 6.032 -9.631 -5.890 1.00 88.81 180 HIS A C 1
ATOM 1393 O O . HIS A 1 180 ? 7.178 -10.057 -6.069 1.00 88.81 180 HIS A O 1
ATOM 1399 N N . PHE A 1 181 ? 5.078 -9.726 -6.821 1.00 88.38 181 PHE A N 1
ATOM 1400 C CA . PHE A 1 181 ? 5.301 -10.271 -8.159 1.00 88.38 181 PHE A CA 1
ATOM 1401 C C . PHE A 1 181 ? 6.392 -9.489 -8.898 1.00 88.38 181 PHE A C 1
ATOM 1403 O O . PHE A 1 181 ? 7.356 -10.085 -9.384 1.00 88.38 181 PHE A O 1
ATOM 1410 N N . PHE A 1 182 ? 6.301 -8.157 -8.920 1.00 88.75 182 PHE A N 1
ATOM 1411 C CA . PHE A 1 182 ? 7.298 -7.318 -9.579 1.00 88.75 182 PHE A CA 1
ATOM 1412 C C . PHE A 1 182 ? 8.679 -7.414 -8.935 1.00 88.75 182 PHE A C 1
ATOM 1414 O O . PHE A 1 182 ? 9.671 -7.572 -9.644 1.00 88.75 182 PHE A O 1
ATOM 1421 N N . LEU A 1 183 ? 8.758 -7.389 -7.605 1.00 85.56 183 LEU A N 1
ATOM 1422 C CA . LEU A 1 183 ? 10.029 -7.485 -6.888 1.00 85.56 183 LEU A CA 1
ATOM 1423 C C . LEU A 1 183 ? 10.703 -8.853 -7.078 1.00 85.56 183 LEU A C 1
ATOM 1425 O O . LEU A 1 183 ? 11.924 -8.932 -7.229 1.00 85.56 183 LEU A O 1
ATOM 1429 N N . THR A 1 184 ? 9.920 -9.934 -7.092 1.00 82.06 184 THR A N 1
ATOM 1430 C CA . THR A 1 184 ? 10.430 -11.290 -7.338 1.00 82.06 184 THR A CA 1
ATOM 1431 C C . THR A 1 184 ? 10.934 -11.440 -8.770 1.00 82.06 184 THR A C 1
ATOM 1433 O O . THR A 1 184 ? 12.050 -11.913 -8.984 1.00 82.06 184 THR A O 1
ATOM 1436 N N . ASN A 1 185 ? 10.156 -10.990 -9.755 1.00 78.25 185 ASN A N 1
ATOM 1437 C CA . ASN A 1 185 ? 10.511 -11.142 -11.165 1.00 78.25 185 ASN A CA 1
ATOM 1438 C C . ASN A 1 185 ? 11.611 -10.180 -11.617 1.00 78.25 185 ASN A C 1
ATOM 1440 O O . ASN A 1 185 ? 12.385 -10.529 -12.510 1.00 78.25 185 ASN A O 1
ATOM 1444 N N . TYR A 1 186 ? 11.751 -9.024 -10.969 1.00 75.31 186 TYR A N 1
ATOM 1445 C CA . TYR A 1 186 ? 12.865 -8.104 -11.192 1.00 75.31 186 TYR A CA 1
ATOM 1446 C C . TYR A 1 186 ? 14.227 -8.816 -11.060 1.00 75.31 186 TYR A C 1
ATOM 1448 O O . TYR A 1 186 ? 15.113 -8.618 -11.889 1.00 75.31 186 TYR A O 1
ATOM 1456 N N . ARG A 1 187 ? 14.355 -9.756 -10.111 1.00 63.78 187 ARG A N 1
ATOM 1457 C CA . ARG A 1 187 ? 15.574 -10.562 -9.895 1.00 63.78 187 ARG A CA 1
ATOM 1458 C C . ARG A 1 187 ? 15.908 -11.512 -11.044 1.00 63.78 187 ARG A C 1
ATOM 1460 O O . ARG A 1 187 ? 17.068 -11.838 -11.248 1.00 63.78 187 ARG A O 1
ATOM 1467 N N . SER A 1 188 ? 14.897 -11.990 -11.766 1.00 57.62 188 SER A N 1
ATOM 1468 C CA . SER A 1 188 ? 15.064 -13.006 -12.814 1.00 57.62 188 SER A CA 1
ATOM 1469 C C . SER A 1 188 ? 15.534 -12.434 -14.159 1.00 57.62 188 SER A C 1
ATOM 1471 O O . SER A 1 188 ? 15.923 -13.188 -15.046 1.00 57.62 188 SER A O 1
ATOM 1473 N N . SER A 1 189 ? 15.514 -11.105 -14.321 1.00 48.91 189 SER A N 1
ATOM 1474 C CA . SER A 1 189 ? 15.675 -10.432 -15.618 1.00 48.91 189 SER A CA 1
ATOM 1475 C C . SER A 1 189 ? 17.082 -9.859 -15.869 1.00 48.91 189 SER A C 1
ATOM 1477 O O . SER A 1 189 ? 17.277 -9.104 -16.825 1.00 48.91 189 SER A O 1
ATOM 1479 N N . THR A 1 190 ? 18.076 -10.193 -15.039 1.00 49.34 190 THR A N 1
ATOM 1480 C CA . THR A 1 190 ? 19.472 -9.785 -15.251 1.00 49.34 190 THR A CA 1
ATOM 1481 C C . THR A 1 190 ? 20.338 -10.975 -15.665 1.00 49.34 190 THR A C 1
ATOM 1483 O O . THR A 1 190 ? 20.754 -11.815 -14.872 1.00 49.34 190 THR A O 1
ATOM 1486 N N . SER A 1 191 ? 20.684 -11.008 -16.952 1.00 43.31 191 SER A N 1
ATOM 1487 C CA . SER A 1 191 ? 21.672 -11.899 -17.574 1.00 43.31 191 SER A CA 1
ATOM 1488 C C . SER A 1 191 ? 23.119 -11.679 -17.084 1.00 43.31 191 SER A C 1
ATOM 1490 O O . SER A 1 191 ? 24.061 -12.081 -17.760 1.00 43.31 191 SER A O 1
ATOM 1492 N N . SER A 1 192 ? 23.326 -11.003 -15.949 1.00 48.62 192 SER A N 1
ATOM 1493 C CA . SER A 1 192 ? 24.636 -10.562 -15.451 1.00 48.62 192 SER A CA 1
ATOM 1494 C C . SER A 1 192 ? 25.250 -11.482 -14.389 1.00 48.62 192 SER A C 1
ATOM 1496 O O . SER A 1 192 ? 26.357 -11.219 -13.929 1.00 48.62 192 SER A O 1
ATOM 1498 N N . GLY A 1 193 ? 24.576 -12.568 -13.993 1.00 40.09 193 GLY A N 1
ATOM 1499 C CA . GLY A 1 193 ? 25.161 -13.604 -13.127 1.00 40.09 193 GLY A CA 1
ATOM 1500 C C . GLY A 1 193 ? 25.441 -13.187 -11.676 1.00 40.09 193 GLY A C 1
ATOM 1501 O O . GLY A 1 193 ? 25.969 -13.991 -10.910 1.00 40.09 193 GLY A O 1
ATOM 1502 N N . GLN A 1 194 ? 25.060 -11.977 -11.258 1.00 46.69 194 GLN A N 1
ATOM 1503 C CA . GLN A 1 194 ? 25.119 -11.558 -9.859 1.00 46.69 194 GLN A CA 1
ATOM 1504 C C . GLN A 1 194 ? 23.863 -10.796 -9.442 1.00 46.69 194 GLN A C 1
ATOM 1506 O O . GLN A 1 194 ? 23.648 -9.658 -9.842 1.00 46.69 194 GLN A O 1
ATOM 1511 N N . THR A 1 195 ? 23.099 -11.408 -8.538 1.00 45.88 195 THR A N 1
ATOM 1512 C CA . THR A 1 195 ? 22.189 -10.728 -7.608 1.00 45.88 195 THR A CA 1
ATOM 1513 C C . THR A 1 195 ? 22.142 -11.549 -6.320 1.00 45.88 195 THR A C 1
ATOM 1515 O O . THR A 1 195 ? 21.699 -12.696 -6.347 1.00 45.88 195 THR A O 1
ATOM 1518 N N . THR A 1 196 ? 22.567 -11.002 -5.178 1.00 44.38 196 THR A N 1
ATOM 15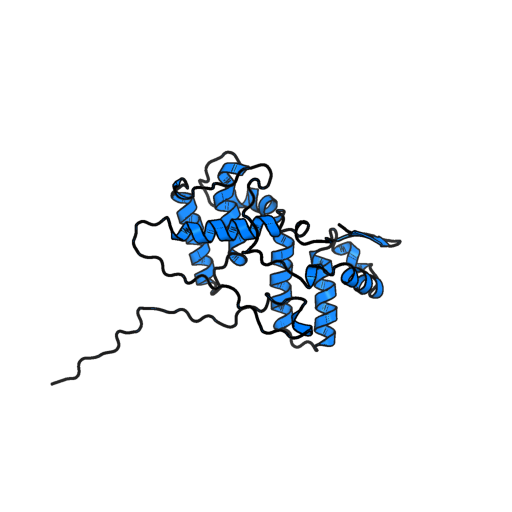19 C CA . THR A 1 196 ? 22.359 -11.660 -3.873 1.00 44.38 196 THR A CA 1
ATOM 1520 C C . THR A 1 196 ? 21.786 -10.685 -2.855 1.00 44.38 196 THR A C 1
ATOM 1522 O O . THR A 1 196 ? 22.432 -10.342 -1.870 1.00 44.38 196 THR A O 1
ATOM 1525 N N . PHE A 1 197 ? 20.539 -10.271 -3.070 1.00 47.06 197 PHE A N 1
ATOM 1526 C CA . PHE A 1 197 ? 19.687 -9.831 -1.969 1.00 47.06 197 PHE A CA 1
ATOM 1527 C C . PHE A 1 197 ? 18.857 -11.035 -1.517 1.00 47.06 197 PHE A C 1
ATOM 1529 O O . PHE A 1 197 ? 18.184 -11.679 -2.323 1.00 47.06 197 PHE A O 1
ATOM 1536 N N . ILE A 1 198 ? 18.880 -11.370 -0.232 1.00 48.75 198 ILE A N 1
ATOM 1537 C CA . ILE A 1 198 ? 17.953 -12.359 0.330 1.00 48.75 198 ILE A CA 1
ATOM 1538 C C . ILE A 1 198 ? 16.659 -11.599 0.619 1.00 48.75 198 ILE A C 1
ATOM 1540 O O . ILE A 1 198 ? 16.678 -10.662 1.411 1.00 48.75 198 ILE A O 1
ATOM 1544 N N . LEU A 1 199 ? 15.560 -11.952 -0.063 1.00 47.53 199 LEU A N 1
ATOM 1545 C CA . LEU A 1 199 ? 14.225 -11.456 0.293 1.00 47.53 199 LEU A CA 1
ATOM 1546 C C . LEU A 1 199 ? 13.978 -11.871 1.746 1.00 47.53 199 LEU A C 1
ATOM 1548 O O . LEU A 1 199 ? 13.884 -13.060 2.054 1.00 47.53 199 LEU A O 1
ATOM 1552 N N . SER A 1 200 ? 13.953 -10.901 2.654 1.00 49.19 200 SER A N 1
ATOM 1553 C CA . SER A 1 200 ? 13.602 -11.161 4.038 1.00 49.19 200 SER A CA 1
ATOM 1554 C C . SER A 1 200 ? 12.083 -11.204 4.130 1.00 49.19 200 SER A C 1
ATOM 1556 O O . SER A 1 200 ? 11.396 -10.185 4.112 1.00 49.19 200 SER A O 1
ATOM 1558 N N . HIS A 1 201 ? 11.533 -12.412 4.205 1.00 48.50 201 HIS A N 1
ATOM 1559 C CA . HIS A 1 201 ? 10.141 -12.561 4.603 1.00 48.50 201 HIS A CA 1
ATOM 1560 C C . HIS A 1 201 ? 10.033 -12.132 6.075 1.00 48.50 201 HIS A C 1
ATOM 1562 O O . HIS A 1 201 ? 10.817 -12.624 6.900 1.00 48.50 201 HIS A O 1
ATOM 1568 N N . PRO A 1 202 ? 9.113 -11.223 6.442 1.00 48.19 202 PRO A N 1
ATOM 1569 C CA . PRO A 1 202 ? 8.855 -10.948 7.848 1.00 48.19 202 PRO A CA 1
ATOM 1570 C C . PRO A 1 202 ? 8.504 -12.269 8.547 1.00 48.19 202 PRO A C 1
ATOM 1572 O O . PRO A 1 202 ? 7.624 -13.006 8.106 1.00 48.19 202 PRO A O 1
ATOM 1575 N N . LYS A 1 203 ? 9.260 -12.628 9.595 1.00 43.62 203 LYS A N 1
ATOM 1576 C CA . LYS A 1 203 ? 9.074 -13.893 10.324 1.00 43.62 203 LYS A CA 1
ATOM 1577 C C . LYS A 1 203 ? 7.673 -13.933 10.939 1.00 43.62 203 LYS A C 1
ATOM 1579 O O . LYS A 1 203 ? 7.361 -13.074 11.759 1.00 43.62 203 LYS A O 1
ATOM 1584 N N . GLN A 1 204 ? 6.892 -14.972 10.636 1.00 41.62 204 GLN A N 1
ATOM 1585 C CA . GLN A 1 204 ? 5.684 -15.300 11.399 1.00 41.62 204 GLN A CA 1
ATOM 1586 C C . GLN A 1 204 ? 6.087 -15.719 12.837 1.00 41.62 204 GLN A C 1
ATOM 1588 O O . GLN A 1 204 ? 6.870 -16.659 12.999 1.00 41.62 204 GLN A O 1
ATOM 1593 N N . PRO A 1 205 ? 5.622 -15.036 13.898 1.00 38.56 205 PRO A N 1
ATOM 1594 C CA . PRO A 1 205 ? 5.891 -15.368 15.290 1.00 38.56 205 PRO A CA 1
ATOM 1595 C C . PRO A 1 205 ? 4.928 -16.439 15.836 1.00 38.56 205 PRO A C 1
ATOM 1597 O O . PRO A 1 205 ? 3.874 -16.730 15.269 1.00 38.56 205 PRO A O 1
ATOM 1600 N N . SER A 1 206 ? 5.293 -17.028 16.981 1.00 37.34 206 SER A N 1
ATOM 1601 C CA . SER A 1 206 ? 4.503 -18.054 17.668 1.00 37.34 206 SER A CA 1
ATOM 1602 C C . SER A 1 206 ? 3.256 -17.484 18.362 1.00 37.34 206 SER A C 1
ATOM 1604 O O . SER A 1 206 ? 3.246 -16.385 18.917 1.00 37.34 206 SER A O 1
ATOM 1606 N N . LYS A 1 207 ? 2.177 -18.274 18.320 1.00 41.03 207 LYS A N 1
ATOM 1607 C CA . LYS A 1 207 ? 0.809 -17.907 18.706 1.00 41.03 207 LYS A CA 1
ATOM 1608 C C . LYS A 1 207 ? 0.679 -17.591 20.206 1.00 41.03 207 LYS A C 1
ATOM 1610 O O . LYS A 1 207 ? 0.577 -18.502 21.020 1.00 41.03 207 LYS A O 1
ATOM 1615 N N . THR A 1 208 ? 0.552 -16.311 20.567 1.00 43.66 208 THR A N 1
ATOM 1616 C CA . THR A 1 208 ? -0.062 -15.879 21.843 1.00 43.66 208 THR A CA 1
ATOM 1617 C C . THR A 1 208 ? -1.180 -14.871 21.588 1.00 43.66 208 THR A C 1
ATOM 1619 O O . THR A 1 208 ? -1.131 -14.079 20.654 1.00 43.66 208 THR A O 1
ATOM 1622 N N . TRP A 1 209 ? -2.246 -14.904 22.382 1.00 42.47 209 TRP A N 1
ATOM 1623 C CA . TRP A 1 209 ? -3.496 -14.202 22.066 1.00 42.47 209 TRP A CA 1
ATOM 1624 C C . TRP A 1 209 ? -3.382 -12.663 21.989 1.00 42.47 209 TRP A C 1
ATOM 1626 O O . TRP A 1 209 ? -4.107 -12.053 21.212 1.00 42.47 209 TRP A O 1
ATOM 1636 N N . ARG A 1 210 ? -2.413 -12.049 22.688 1.00 39.72 210 ARG A N 1
ATOM 1637 C CA . ARG A 1 210 ? -2.074 -10.611 22.581 1.00 39.72 210 ARG A CA 1
ATOM 1638 C C . ARG A 1 210 ? -1.286 -10.243 21.315 1.00 39.72 210 ARG A C 1
ATOM 1640 O O . ARG A 1 210 ? -1.290 -9.091 20.910 1.00 39.72 210 ARG A O 1
ATOM 1647 N N . SER A 1 211 ? -0.670 -11.221 20.648 1.00 49.16 211 SER A N 1
ATOM 1648 C CA . SER A 1 211 ? -0.007 -11.048 19.343 1.00 49.16 211 SER A CA 1
ATOM 1649 C C . SER A 1 211 ? -0.968 -11.123 18.146 1.00 49.16 211 SER A C 1
ATOM 1651 O O . SER A 1 211 ? -0.531 -10.966 17.015 1.00 49.16 211 SER A O 1
ATOM 1653 N N . ARG A 1 212 ? -2.273 -11.352 18.372 1.00 47.81 212 ARG A N 1
ATOM 1654 C CA . ARG A 1 212 ? -3.260 -11.639 17.314 1.00 47.81 212 ARG A CA 1
ATOM 1655 C C . ARG A 1 212 ? -3.640 -10.448 16.446 1.00 47.81 212 ARG A C 1
ATOM 1657 O O . ARG A 1 212 ? -3.879 -10.652 15.269 1.00 47.81 212 ARG A O 1
ATOM 1664 N N . TRP A 1 213 ? -3.643 -9.230 16.985 1.00 41.28 213 TRP A N 1
ATOM 1665 C CA . TRP A 1 213 ? -3.944 -8.042 16.176 1.00 41.28 213 TRP A CA 1
ATOM 1666 C C . TRP A 1 213 ? -2.883 -7.788 15.102 1.00 41.28 213 TRP A C 1
ATOM 1668 O O . TRP A 1 213 ? -3.195 -7.245 14.056 1.00 41.28 213 TRP A O 1
ATOM 1678 N N . PHE A 1 214 ? -1.656 -8.269 15.328 1.00 47.88 214 PHE A N 1
ATOM 1679 C CA . PHE A 1 214 ? -0.528 -8.107 14.421 1.00 47.88 214 PHE A CA 1
ATOM 1680 C C . PHE A 1 214 ? 0.403 -9.306 14.444 1.00 47.88 214 PHE A C 1
ATOM 1682 O O . PHE A 1 214 ? 1.593 -9.195 14.753 1.00 47.88 214 PHE A O 1
ATOM 1689 N N . LEU A 1 215 ? -0.127 -10.464 14.060 1.00 41.69 215 LEU A N 1
ATOM 1690 C CA . LEU A 1 215 ? 0.691 -11.659 13.883 1.00 41.69 215 LEU A CA 1
ATOM 1691 C C . LEU A 1 215 ? 1.850 -11.431 12.892 1.00 41.69 215 LEU A C 1
ATOM 1693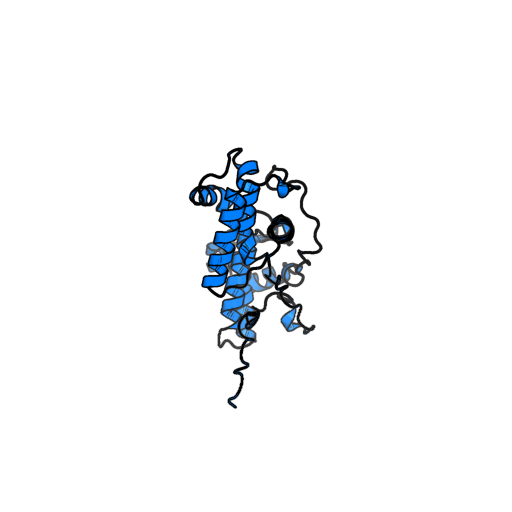 O O . LEU A 1 215 ? 2.796 -12.189 12.949 1.00 41.69 215 LEU A O 1
ATOM 1697 N N . ASN A 1 216 ? 1.870 -10.376 12.067 1.00 41.72 216 ASN A N 1
ATOM 1698 C CA . ASN A 1 216 ? 2.942 -10.155 11.086 1.00 41.72 216 ASN A CA 1
ATOM 1699 C C . ASN A 1 216 ? 3.753 -8.851 11.247 1.00 41.72 216 ASN A C 1
ATOM 1701 O O . ASN A 1 216 ? 4.655 -8.633 10.444 1.00 41.72 216 ASN A O 1
ATOM 1705 N N . TRP A 1 217 ? 3.482 -7.977 12.231 1.00 43.16 217 TRP A N 1
ATOM 1706 C CA . TRP A 1 217 ? 4.019 -6.594 12.219 1.00 43.16 217 TRP A CA 1
ATOM 1707 C C . TRP A 1 217 ? 4.931 -6.216 13.393 1.00 43.16 217 TRP A C 1
ATOM 1709 O O . TRP A 1 217 ? 4.940 -5.072 13.846 1.00 43.16 217 TRP A O 1
ATOM 1719 N N . LYS A 1 218 ? 5.778 -7.137 13.864 1.00 37.16 218 LYS A N 1
ATOM 1720 C CA . LYS A 1 218 ? 6.982 -6.679 14.575 1.00 37.16 218 LYS A CA 1
ATOM 1721 C C . LYS A 1 218 ? 8.023 -6.234 13.544 1.00 37.16 218 LYS A C 1
ATOM 1723 O O . LYS A 1 218 ? 8.329 -7.033 12.657 1.00 37.16 218 LYS A O 1
ATOM 1728 N N . PRO A 1 219 ? 8.618 -5.033 13.669 1.00 38.97 219 PRO A N 1
ATOM 1729 C CA . PRO A 1 219 ? 9.822 -4.723 12.918 1.00 38.97 219 PRO A CA 1
ATOM 1730 C C . PRO A 1 219 ? 10.868 -5.788 13.252 1.00 38.97 219 PRO A C 1
ATOM 1732 O O . PRO A 1 219 ? 11.091 -6.138 14.417 1.00 38.97 219 PRO A O 1
ATOM 1735 N N . ILE A 1 220 ? 11.460 -6.359 12.208 1.00 35.09 220 ILE A N 1
ATOM 1736 C CA . ILE A 1 220 ? 12.571 -7.291 12.336 1.00 35.09 220 ILE A CA 1
ATOM 1737 C C . ILE A 1 220 ? 13.666 -6.555 13.114 1.00 35.09 220 ILE A C 1
ATOM 1739 O O . ILE A 1 220 ? 14.257 -5.607 12.609 1.00 35.09 220 ILE A O 1
ATOM 1743 N N . LYS A 1 221 ? 13.959 -6.996 14.344 1.00 38.53 221 LYS A N 1
ATOM 1744 C CA . LYS A 1 221 ? 15.231 -6.658 14.988 1.00 38.53 221 LYS A CA 1
ATOM 1745 C C . LYS A 1 221 ? 16.349 -7.209 14.101 1.00 38.53 221 LYS A C 1
ATOM 1747 O O . LYS A 1 221 ? 16.483 -8.426 13.990 1.00 38.53 221 LYS A O 1
ATOM 1752 N N . ASN A 1 222 ? 17.106 -6.298 13.492 1.00 38.88 222 ASN A N 1
ATOM 1753 C CA . ASN A 1 222 ? 18.416 -6.458 12.860 1.00 38.88 222 ASN A CA 1
ATOM 1754 C C . ASN A 1 222 ? 18.625 -7.768 12.086 1.00 38.88 222 ASN A C 1
ATOM 1756 O O . ASN A 1 222 ? 19.114 -8.761 12.631 1.00 38.88 222 ASN A O 1
ATOM 1760 N N . MET A 1 223 ? 18.375 -7.742 10.776 1.00 33.56 223 MET A N 1
ATOM 1761 C CA . MET A 1 223 ? 19.026 -8.691 9.875 1.00 33.56 223 MET A CA 1
ATOM 1762 C C . MET A 1 223 ? 20.421 -8.161 9.538 1.00 33.56 223 MET A C 1
ATOM 1764 O O . MET A 1 223 ? 20.575 -7.150 8.864 1.00 33.56 223 MET A O 1
ATOM 1768 N N . ARG A 1 224 ? 21.452 -8.841 10.053 1.00 39.59 224 ARG A N 1
ATOM 1769 C CA . ARG A 1 224 ? 22.846 -8.597 9.671 1.00 39.59 224 ARG A CA 1
ATOM 1770 C C . ARG A 1 224 ? 23.022 -8.883 8.184 1.00 39.59 224 ARG A C 1
ATOM 1772 O O . ARG A 1 224 ? 22.738 -9.992 7.734 1.00 39.59 224 ARG A O 1
ATOM 1779 N N . TRP A 1 225 ? 23.587 -7.918 7.472 1.00 35.34 225 TRP A N 1
ATOM 1780 C CA . TRP A 1 225 ? 24.162 -8.113 6.150 1.00 35.34 225 TRP A CA 1
ATOM 1781 C C . TRP A 1 225 ? 25.152 -9.283 6.170 1.00 35.34 225 TRP A C 1
ATOM 1783 O O . TRP A 1 225 ? 26.149 -9.255 6.896 1.00 35.34 225 TRP A O 1
ATOM 1793 N N . TYR A 1 226 ? 24.905 -10.307 5.353 1.00 34.47 226 TYR A N 1
ATOM 1794 C CA . TYR A 1 226 ? 25.950 -11.259 4.996 1.00 34.47 226 TYR A CA 1
ATOM 1795 C C . TYR A 1 226 ? 26.824 -10.565 3.950 1.00 34.47 226 TYR A C 1
ATOM 1797 O O . TYR A 1 226 ? 26.469 -10.522 2.778 1.00 34.47 226 TYR A O 1
ATOM 1805 N N . ARG A 1 227 ? 27.934 -9.949 4.377 1.00 39.47 227 ARG A N 1
ATOM 1806 C CA . ARG A 1 227 ? 28.976 -9.460 3.463 1.00 39.47 227 ARG A CA 1
ATOM 1807 C C . ARG A 1 227 ? 29.849 -10.664 3.080 1.00 39.47 227 ARG A C 1
ATOM 1809 O O . ARG A 1 227 ? 30.591 -11.132 3.943 1.00 39.47 227 ARG A O 1
ATOM 1816 N N . PRO A 1 228 ? 29.813 -11.178 1.835 1.00 40.88 228 PRO A N 1
ATOM 1817 C CA . PRO A 1 228 ? 30.628 -12.334 1.441 1.00 40.88 228 PRO A CA 1
ATOM 1818 C C . PRO A 1 228 ? 32.141 -12.050 1.499 1.00 40.88 228 PRO A C 1
ATOM 1820 O O . PRO A 1 228 ? 32.948 -12.970 1.562 1.00 40.88 228 PRO A O 1
ATOM 1823 N N . TRP A 1 229 ? 32.534 -10.775 1.521 1.00 47.00 229 TRP A N 1
ATOM 1824 C CA . TRP A 1 229 ? 33.912 -10.332 1.286 1.00 47.00 229 TRP A CA 1
ATOM 1825 C C . TRP A 1 229 ? 34.772 -10.145 2.549 1.00 47.00 229 TRP A C 1
ATOM 1827 O O . TRP A 1 229 ? 35.899 -9.679 2.446 1.00 47.00 229 TRP A O 1
ATOM 1837 N N . LEU A 1 230 ? 34.290 -10.507 3.744 1.00 39.16 230 LEU A N 1
ATOM 1838 C CA . LEU A 1 230 ? 35.078 -10.421 4.993 1.00 39.16 230 LEU A CA 1
ATOM 1839 C C . LEU A 1 230 ? 35.644 -11.775 5.463 1.00 39.16 230 LEU A C 1
ATOM 1841 O O . LEU A 1 230 ? 35.990 -11.944 6.630 1.00 39.16 230 LEU A O 1
ATOM 1845 N N . ARG A 1 231 ? 35.788 -12.742 4.547 1.00 42.47 231 ARG A N 1
ATOM 1846 C CA . ARG A 1 231 ? 36.518 -14.004 4.772 1.00 42.47 231 ARG A CA 1
ATOM 1847 C C . ARG A 1 231 ? 37.746 -14.134 3.866 1.00 42.47 231 ARG A C 1
ATOM 1849 O O . ARG A 1 231 ? 37.965 -15.155 3.233 1.00 42.47 231 ARG A O 1
ATOM 1856 N N . THR A 1 232 ? 38.603 -13.123 3.864 1.00 44.84 232 THR A N 1
ATOM 1857 C CA . THR A 1 232 ? 40.022 -13.305 3.520 1.00 44.84 232 THR A CA 1
ATOM 1858 C C . THR A 1 232 ? 40.871 -12.765 4.657 1.00 44.84 232 THR A C 1
ATOM 1860 O O . THR A 1 232 ? 41.535 -11.742 4.553 1.00 44.84 232 THR A O 1
ATOM 1863 N N . GLY A 1 233 ? 40.792 -13.466 5.786 1.00 45.25 233 GLY A N 1
ATOM 1864 C CA . GLY A 1 233 ? 41.751 -13.384 6.876 1.00 45.25 233 GLY A CA 1
ATOM 1865 C C . GLY A 1 233 ? 42.494 -14.710 6.970 1.00 45.25 233 GLY A C 1
ATOM 1866 O O . GLY A 1 233 ? 42.176 -15.532 7.820 1.00 45.25 233 GLY A O 1
ATOM 1867 N N . ALA A 1 234 ? 43.450 -14.929 6.074 1.00 38.12 234 ALA A N 1
ATOM 1868 C CA . ALA A 1 234 ? 44.522 -15.894 6.279 1.00 38.12 234 ALA A CA 1
ATOM 1869 C C . ALA A 1 234 ? 45.808 -15.268 5.737 1.00 38.12 234 ALA A C 1
ATOM 1871 O O . ALA A 1 234 ? 46.146 -15.378 4.563 1.00 38.12 234 ALA A O 1
ATOM 1872 N N . SER A 1 235 ? 46.470 -14.538 6.630 1.00 47.53 235 SER A N 1
ATOM 1873 C CA . SER A 1 235 ? 47.879 -14.181 6.521 1.00 47.53 235 SER A CA 1
ATOM 1874 C C . SER A 1 235 ? 48.699 -15.470 6.354 1.00 47.53 235 SER A C 1
ATOM 1876 O O . SER A 1 235 ? 48.534 -16.369 7.186 1.00 47.53 235 SER A O 1
ATOM 1878 N N . PRO A 1 236 ? 49.564 -15.622 5.334 1.00 41.34 236 PRO A N 1
ATOM 1879 C CA . PRO A 1 236 ? 50.556 -16.676 5.356 1.00 41.34 236 PRO A CA 1
ATOM 1880 C C . PRO A 1 236 ? 51.684 -16.237 6.289 1.00 41.34 236 PRO A C 1
ATOM 1882 O O . PRO A 1 236 ? 52.408 -15.276 6.036 1.00 41.34 236 PRO A O 1
ATOM 1885 N N . LEU A 1 237 ? 51.777 -16.963 7.398 1.00 47.28 237 LEU A N 1
ATOM 1886 C CA . LEU A 1 237 ? 52.898 -16.965 8.320 1.00 47.28 237 LEU A CA 1
ATOM 1887 C C . LEU A 1 237 ? 54.230 -17.105 7.573 1.00 47.28 237 LEU A C 1
ATOM 1889 O O . LEU A 1 237 ? 54.399 -17.961 6.709 1.00 47.28 237 LEU A O 1
ATOM 1893 N N . SER A 1 238 ? 55.170 -16.276 8.012 1.00 40.59 238 SER A N 1
ATOM 1894 C CA . SER A 1 238 ? 56.617 -16.446 7.943 1.00 40.59 238 SER A CA 1
ATOM 1895 C C . SER A 1 238 ? 57.100 -17.902 7.935 1.00 40.59 238 SER A C 1
ATOM 1897 O O . SER A 1 238 ? 56.793 -18.652 8.868 1.00 40.59 238 SER A O 1
ATOM 1899 N N . ARG A 1 239 ? 57.976 -18.224 6.981 1.00 41.88 239 ARG A N 1
ATOM 1900 C CA . ARG A 1 239 ? 59.303 -18.812 7.214 1.00 41.88 239 ARG A CA 1
ATOM 1901 C C . ARG A 1 239 ? 60.237 -18.422 6.079 1.00 41.88 239 ARG A C 1
ATOM 1903 O O . ARG A 1 239 ? 59.768 -18.444 4.923 1.00 41.88 239 ARG A O 1
#

pLDDT: mean 74.42, std 18.26, range [33.56, 95.0]

Secondary structure (DSSP, 8-state):
-EEEE-SS-EEEE-SSGGGSBHHHHHHHHHHHHHHHTS---HHHHHHHHHHHHHHHHSS-SSGGGGS-HHHHHHHHHT-GGGGS---TTTSPPPS-BTTBPPPS-GGGS-HHHHHHHHHHHHHHHHTT----TTTSHHHHHHHHHHHHHHSS----GGGHHHHHHHHHTSBHHHHHHHHHHHHHHHGGG-TTS-------PPPPPP--GGGGGGTT-S--S------GGG---------

Radius of gyration: 21.27 Å; chains: 1; bounding box: 84×34×52 Å

Sequence (239 aa):
MLTIKTPDVTFTVPTEWPEVTLKQFIDLSSRSAKLVNSDLNETQIGSAYKRQALEVLASDANALIQVMAGIEDDTIDRMPFLSQPPDFLSLPVPEVIAGVKPPQELGMCTLFQKWTVDEFVNELADEELSVNYMTMAVSILSVYLYPALMNARLSDRSQLTEITAQIEALPVTEALPLAHFFLTNYRSSTSSGQTTFILSHPKQPSKTWRSRWFLNWKPIKNMRWYRPWLRTGASPLSR